Protein AF-A0A839E3I3-F1 (afdb_monomer)

InterPro domains:
  IPR043917 Domain of unknown function DUF5753 [PF19054] (11-185)

pLDDT: mean 94.54, std 8.09, range [42.59, 98.88]

Structure (mmCIF, N/CA/C/O backbone):
data_AF-A0A839E3I3-F1
#
_entry.id   AF-A0A839E3I3-F1
#
loop_
_atom_site.group_PDB
_atom_site.id
_atom_site.type_symbol
_atom_site.label_atom_id
_atom_site.label_alt_id
_atom_site.label_comp_id
_atom_site.label_asym_id
_atom_site.label_entity_id
_atom_site.label_seq_id
_atom_site.pdbx_PDB_ins_code
_atom_site.Cartn_x
_atom_site.Cartn_y
_atom_site.Cartn_z
_atom_site.occupancy
_atom_site.B_iso_or_equiv
_atom_site.auth_seq_id
_atom_site.auth_comp_id
_atom_site.auth_asym_id
_atom_site.auth_atom_id
_atom_site.pdbx_PDB_model_num
ATOM 1 N N . MET A 1 1 ? 18.497 16.730 8.562 1.00 42.59 1 MET A N 1
ATOM 2 C CA . MET A 1 1 ? 19.046 16.811 7.191 1.00 42.59 1 MET A CA 1
ATOM 3 C C . MET A 1 1 ? 1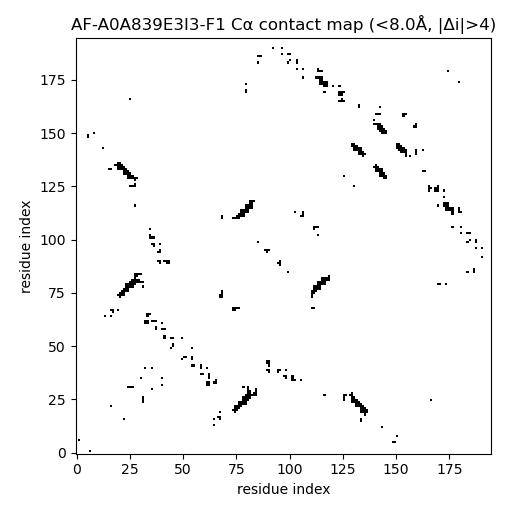8.784 15.462 6.539 1.00 42.59 1 MET A C 1
ATOM 5 O O . MET A 1 1 ? 19.477 14.506 6.860 1.00 42.59 1 MET A O 1
ATOM 9 N N . GLY A 1 2 ? 17.703 15.337 5.761 1.00 49.78 2 GLY A N 1
ATOM 10 C CA . GLY A 1 2 ? 17.403 14.090 5.050 1.00 49.78 2 GLY A CA 1
ATOM 11 C C . GLY A 1 2 ? 18.565 13.750 4.123 1.00 49.78 2 GLY A C 1
ATOM 12 O O . GLY A 1 2 ? 19.019 14.616 3.373 1.00 49.78 2 GLY A O 1
ATOM 13 N N . MET A 1 3 ? 19.089 12.531 4.236 1.00 55.03 3 MET A N 1
ATOM 14 C CA . MET A 1 3 ? 20.250 12.102 3.461 1.00 55.03 3 MET A CA 1
ATOM 15 C C . MET A 1 3 ? 19.930 12.280 1.963 1.00 55.03 3 MET A C 1
ATOM 17 O O . MET A 1 3 ? 18.842 11.876 1.545 1.00 55.03 3 MET A O 1
ATOM 21 N N . PRO A 1 4 ? 20.815 12.878 1.139 1.00 66.19 4 PRO A N 1
ATOM 22 C CA . PRO A 1 4 ? 20.574 13.132 -0.293 1.00 66.19 4 PRO A CA 1
ATOM 23 C C . PRO A 1 4 ? 20.089 11.910 -1.087 1.00 66.19 4 PRO A C 1
ATOM 25 O O . PRO A 1 4 ? 19.476 12.031 -2.142 1.00 66.19 4 PRO A O 1
ATOM 28 N N . GLU A 1 5 ? 20.371 10.717 -0.582 1.00 71.19 5 GLU A N 1
ATOM 29 C CA . GLU A 1 5 ? 19.923 9.442 -1.120 1.00 71.19 5 GLU A CA 1
ATOM 30 C C . GLU A 1 5 ? 18.414 9.203 -0.978 1.00 71.19 5 GLU A C 1
ATOM 32 O O . GLU A 1 5 ? 17.788 8.812 -1.955 1.00 71.19 5 GLU A O 1
ATOM 37 N N . GLN A 1 6 ? 17.799 9.539 0.160 1.00 72.75 6 GLN A N 1
ATOM 38 C CA . GLN A 1 6 ? 16.354 9.352 0.372 1.00 72.75 6 GLN A CA 1
ATOM 39 C C . GLN A 1 6 ? 15.523 10.232 -0.566 1.00 72.75 6 GLN A C 1
ATOM 41 O O . GLN A 1 6 ? 14.528 9.786 -1.129 1.00 72.75 6 GLN A O 1
ATOM 46 N N . HIS A 1 7 ? 15.957 11.477 -0.785 1.00 76.44 7 HIS A N 1
ATOM 47 C CA . HIS A 1 7 ? 15.308 12.371 -1.746 1.00 76.44 7 HIS A CA 1
ATOM 48 C C . HIS A 1 7 ? 15.440 11.856 -3.183 1.00 76.44 7 HIS A C 1
ATOM 50 O O . HIS A 1 7 ? 14.480 11.936 -3.945 1.00 76.44 7 HIS A O 1
ATOM 56 N N . ARG A 1 8 ? 16.604 11.300 -3.552 1.00 80.81 8 ARG A N 1
ATOM 57 C CA . ARG A 1 8 ? 16.804 10.687 -4.873 1.00 80.81 8 ARG A CA 1
ATOM 58 C C . ARG A 1 8 ? 15.938 9.444 -5.063 1.00 80.81 8 ARG A C 1
ATOM 60 O O . ARG A 1 8 ? 15.324 9.315 -6.112 1.00 80.81 8 ARG A O 1
ATOM 67 N N . GLN A 1 9 ? 15.848 8.576 -4.056 1.00 84.88 9 GLN A N 1
ATOM 68 C CA . GLN A 1 9 ? 14.993 7.385 -4.098 1.00 84.88 9 GLN A CA 1
ATOM 69 C C . GLN A 1 9 ? 13.515 7.757 -4.227 1.00 84.88 9 GLN A C 1
ATOM 71 O O . GLN A 1 9 ? 12.812 7.189 -5.053 1.00 84.88 9 GLN A O 1
ATOM 76 N N . LEU A 1 10 ? 13.057 8.766 -3.482 1.00 86.12 10 LEU A N 1
ATOM 77 C CA . LEU A 1 10 ? 11.686 9.260 -3.586 1.00 86.12 10 LEU A CA 1
ATOM 78 C C . LEU A 1 10 ? 11.387 9.878 -4.958 1.00 86.12 10 LEU A C 1
ATOM 80 O O . LEU A 1 10 ? 10.317 9.642 -5.510 1.00 86.12 10 LEU A O 1
ATOM 84 N N . ALA A 1 11 ? 12.323 10.648 -5.520 1.00 88.81 11 ALA A N 1
ATOM 85 C CA . ALA A 1 11 ? 12.179 11.201 -6.864 1.00 88.81 11 ALA A CA 1
ATOM 86 C C . ALA A 1 11 ? 12.114 10.094 -7.930 1.00 88.81 11 ALA A C 1
ATOM 88 O O . ALA A 1 11 ? 11.243 10.144 -8.793 1.00 88.81 11 ALA A O 1
ATOM 89 N N . ALA A 1 12 ? 12.973 9.076 -7.823 1.00 91.00 12 ALA A N 1
ATOM 90 C CA . ALA A 1 12 ? 12.949 7.914 -8.707 1.00 91.00 12 ALA A CA 1
ATOM 91 C C . ALA A 1 12 ? 11.630 7.136 -8.588 1.00 91.00 12 ALA A C 1
ATOM 93 O O . ALA A 1 12 ? 11.038 6.790 -9.605 1.00 91.00 12 ALA A O 1
ATOM 94 N N . LEU A 1 13 ? 11.126 6.924 -7.364 1.00 91.94 13 LEU A N 1
ATOM 95 C CA . LEU A 1 13 ? 9.832 6.279 -7.131 1.00 91.94 13 LEU A CA 1
ATOM 96 C C . LEU A 1 13 ? 8.687 7.048 -7.808 1.00 91.94 13 LEU A C 1
ATOM 98 O O . LEU A 1 13 ? 7.884 6.460 -8.525 1.00 91.94 13 LEU A O 1
ATOM 102 N N . LEU A 1 14 ? 8.638 8.369 -7.620 1.00 92.94 14 LEU A N 1
ATOM 103 C CA . LEU A 1 14 ? 7.635 9.231 -8.251 1.00 92.94 14 LEU A CA 1
ATOM 104 C C . LEU A 1 14 ? 7.695 9.165 -9.780 1.00 92.94 14 LEU A C 1
ATOM 106 O O . LEU A 1 14 ? 6.658 9.155 -10.439 1.00 92.94 14 LEU A O 1
ATOM 110 N N . GLU A 1 15 ? 8.899 9.129 -10.349 1.00 93.00 15 GLU A N 1
ATOM 111 C CA . GLU A 1 15 ? 9.101 9.025 -11.793 1.00 93.00 15 GLU A CA 1
ATOM 112 C C . GLU A 1 15 ? 8.590 7.687 -12.337 1.00 93.00 15 GLU A C 1
ATOM 114 O O . GLU A 1 15 ? 7.798 7.682 -13.283 1.00 93.00 15 GLU A O 1
ATOM 119 N N . ILE A 1 16 ? 8.946 6.566 -11.698 1.00 94.50 16 ILE A N 1
ATOM 120 C CA . ILE A 1 16 ? 8.480 5.248 -12.142 1.00 94.50 16 ILE A CA 1
ATOM 121 C C . ILE A 1 16 ? 6.968 5.078 -11.961 1.00 94.50 16 ILE A C 1
ATOM 123 O O . ILE A 1 16 ? 6.318 4.554 -12.860 1.00 94.50 16 ILE A O 1
ATOM 127 N N . GLU A 1 17 ? 6.378 5.573 -10.867 1.00 94.69 17 GLU A N 1
ATOM 128 C CA . GLU A 1 17 ? 4.925 5.536 -10.653 1.00 94.69 17 GLU A CA 1
ATOM 129 C C . GLU A 1 17 ? 4.199 6.355 -11.726 1.00 94.69 17 GLU A C 1
ATOM 131 O O . GLU A 1 17 ? 3.215 5.897 -12.311 1.00 94.69 17 GLU A O 1
ATOM 136 N N . ARG A 1 18 ? 4.724 7.542 -12.051 1.00 92.75 18 ARG A N 1
ATOM 137 C CA . ARG A 1 18 ? 4.169 8.421 -13.085 1.00 92.75 18 ARG A CA 1
ATOM 138 C C . ARG A 1 18 ? 4.293 7.838 -14.492 1.00 92.75 18 ARG A C 1
ATOM 140 O O . ARG A 1 18 ? 3.527 8.224 -15.363 1.00 92.75 18 ARG A O 1
ATOM 147 N N . GLU A 1 19 ? 5.213 6.931 -14.759 1.00 94.00 19 GLU A N 1
ATOM 148 C CA . GLU A 1 19 ? 5.335 6.309 -16.086 1.00 94.00 19 GLU A CA 1
ATOM 149 C C . GLU A 1 19 ? 4.677 4.931 -16.161 1.00 94.00 19 GLU A C 1
ATOM 151 O O . GLU A 1 19 ? 4.477 4.400 -17.249 1.00 94.00 19 GLU A O 1
ATOM 156 N N . SER A 1 20 ? 4.307 4.365 -15.013 1.00 96.62 20 SER A N 1
ATOM 157 C CA . SER A 1 20 ? 3.711 3.037 -14.930 1.00 96.62 20 SER A CA 1
ATOM 158 C C . SER A 1 20 ? 2.325 2.964 -15.565 1.00 96.62 20 SER A C 1
ATOM 160 O O . SER A 1 20 ? 1.553 3.927 -15.546 1.00 96.62 20 SER A O 1
ATOM 162 N N . THR A 1 21 ? 1.996 1.784 -16.083 1.00 97.62 21 THR A N 1
ATOM 163 C CA . THR A 1 21 ? 0.638 1.407 -16.509 1.00 97.62 21 THR A CA 1
ATOM 164 C C . THR A 1 21 ? -0.001 0.427 -15.527 1.00 97.62 21 THR A C 1
ATOM 166 O O . THR A 1 21 ? -1.226 0.325 -15.446 1.00 97.62 21 THR A O 1
ATOM 169 N N . ARG A 1 22 ? 0.822 -0.272 -14.734 1.00 98.19 22 ARG A N 1
ATOM 170 C CA . ARG A 1 22 ? 0.404 -1.226 -13.703 1.00 98.19 22 ARG A CA 1
ATOM 171 C C . ARG A 1 22 ? 1.220 -1.012 -12.432 1.00 98.19 22 ARG A C 1
ATOM 173 O O . ARG A 1 22 ? 2.443 -0.925 -12.486 1.00 98.19 22 ARG A O 1
ATOM 180 N N . LEU A 1 23 ? 0.545 -0.982 -11.292 1.00 98.44 23 LEU A N 1
ATOM 181 C CA . LEU A 1 23 ? 1.137 -0.898 -9.963 1.00 98.44 23 LEU A CA 1
ATOM 182 C C . LEU A 1 23 ? 0.598 -2.048 -9.128 1.00 98.44 23 LEU A C 1
ATOM 184 O O . LEU A 1 23 ? -0.611 -2.212 -8.983 1.00 98.44 23 LEU A O 1
ATOM 188 N N . ILE A 1 24 ? 1.484 -2.860 -8.572 1.00 98.62 24 ILE A N 1
ATOM 189 C CA . ILE A 1 24 ? 1.104 -3.922 -7.648 1.00 98.62 24 ILE A CA 1
ATOM 190 C C . ILE A 1 24 ? 1.862 -3.698 -6.357 1.00 98.62 24 ILE A C 1
ATOM 192 O O . ILE A 1 24 ? 3.076 -3.557 -6.386 1.00 98.62 24 ILE A O 1
ATOM 196 N N . THR A 1 25 ? 1.159 -3.675 -5.233 1.00 98.31 25 THR A N 1
ATOM 197 C CA . THR A 1 25 ? 1.765 -3.476 -3.916 1.00 98.31 25 THR A CA 1
ATOM 198 C C . THR A 1 25 ? 1.392 -4.627 -2.999 1.00 98.31 25 THR A C 1
ATOM 200 O O . THR A 1 25 ? 0.215 -4.957 -2.845 1.00 98.31 25 THR A O 1
ATOM 203 N N . VAL A 1 26 ? 2.397 -5.256 -2.394 1.00 98.69 26 VAL A N 1
ATOM 204 C CA . VAL A 1 26 ? 2.228 -6.249 -1.334 1.00 98.69 26 VAL A CA 1
ATOM 205 C C . VAL A 1 26 ? 2.640 -5.588 -0.030 1.00 98.69 26 VAL A C 1
ATOM 207 O O . VAL A 1 26 ? 3.818 -5.376 0.237 1.00 98.69 26 VAL A O 1
ATOM 210 N N . SER A 1 27 ? 1.647 -5.236 0.782 1.00 97.62 27 SER A N 1
ATOM 211 C CA . SER A 1 27 ? 1.800 -4.434 1.995 1.00 97.62 27 SER A CA 1
ATOM 212 C C . SER A 1 27 ? 1.172 -5.148 3.205 1.00 97.62 27 SER A C 1
ATOM 214 O O . SER A 1 27 ? 0.051 -4.846 3.618 1.00 97.62 27 SER A O 1
ATOM 216 N N . PRO A 1 28 ? 1.881 -6.114 3.814 1.00 96.06 28 PRO A N 1
ATOM 217 C CA . PRO A 1 28 ? 1.339 -6.917 4.910 1.00 96.06 28 PRO A CA 1
ATOM 218 C C . PRO A 1 28 ? 1.358 -6.206 6.269 1.00 96.06 28 PRO A C 1
ATOM 220 O O . PRO A 1 28 ? 0.721 -6.680 7.205 1.00 96.06 28 PRO A O 1
ATOM 223 N N . LEU A 1 29 ? 2.097 -5.096 6.392 1.00 95.50 29 LEU A N 1
ATOM 224 C CA . LEU A 1 29 ? 2.379 -4.443 7.678 1.00 95.50 29 LEU A CA 1
ATOM 225 C C . LEU A 1 29 ? 1.732 -3.062 7.840 1.00 95.50 29 LEU A C 1
ATOM 227 O O . LEU A 1 29 ? 1.557 -2.604 8.964 1.00 95.50 29 LEU A O 1
ATOM 231 N N . LEU A 1 30 ? 1.390 -2.387 6.742 1.00 96.44 30 LEU A N 1
ATOM 232 C CA . LEU A 1 30 ? 0.772 -1.059 6.730 1.00 96.44 30 LEU A CA 1
ATOM 233 C C . LEU A 1 30 ? -0.145 -0.932 5.514 1.00 96.44 30 LEU A C 1
ATOM 235 O O . LEU A 1 30 ? 0.033 -1.639 4.529 1.00 96.44 30 LEU A O 1
ATOM 239 N N . ILE A 1 31 ? -1.091 0.008 5.551 1.00 98.19 31 ILE A N 1
ATOM 240 C CA . ILE A 1 31 ? -1.862 0.372 4.358 1.00 98.19 31 ILE A CA 1
ATOM 241 C C . ILE A 1 31 ? -0.900 0.913 3.284 1.00 98.19 31 ILE A C 1
ATOM 243 O O . ILE A 1 31 ? -0.059 1.753 3.631 1.00 98.19 31 ILE A O 1
ATOM 247 N N . PRO A 1 32 ? -1.005 0.492 2.006 1.00 97.19 32 PRO A N 1
ATOM 248 C CA . PRO A 1 32 ? -0.134 0.977 0.938 1.00 97.19 32 PRO A CA 1
ATOM 249 C C . PRO A 1 32 ? -0.145 2.497 0.820 1.00 97.19 32 PRO A C 1
ATOM 251 O O . PRO A 1 32 ? -1.205 3.115 0.884 1.00 97.19 32 PRO A O 1
ATOM 254 N N . GLY A 1 33 ? 1.022 3.107 0.593 1.00 95.69 33 GLY A N 1
ATOM 255 C CA . GLY A 1 33 ? 1.184 4.566 0.596 1.00 95.69 33 GLY A CA 1
ATOM 256 C C . GLY A 1 33 ? 0.221 5.318 -0.329 1.00 95.69 33 GLY A C 1
ATOM 257 O O . GLY A 1 33 ? -0.298 6.358 0.066 1.00 95.69 33 GLY A O 1
ATOM 258 N N . LEU A 1 34 ? -0.069 4.762 -1.510 1.00 96.75 34 LEU A N 1
ATOM 259 C CA . LEU A 1 34 ? -1.027 5.319 -2.474 1.00 96.75 34 LEU A CA 1
ATOM 260 C C . LEU A 1 34 ? -2.462 5.362 -1.924 1.00 96.75 34 LEU A C 1
ATOM 262 O O . LEU A 1 34 ? -3.232 6.256 -2.255 1.00 96.75 34 LEU A O 1
ATOM 266 N N . LEU A 1 35 ? -2.818 4.451 -1.024 1.00 98.38 35 LEU A N 1
ATOM 267 C CA . LEU A 1 35 ? -4.158 4.344 -0.452 1.00 98.38 35 LEU A CA 1
ATOM 268 C C . LEU A 1 35 ? -4.288 5.059 0.905 1.00 98.38 35 LEU A C 1
ATOM 270 O O . LEU A 1 35 ? -5.381 5.125 1.459 1.00 98.38 35 LEU A O 1
ATOM 274 N N . GLN A 1 36 ? -3.220 5.678 1.423 1.00 98.25 36 GLN A N 1
ATOM 275 C CA . GLN A 1 36 ? -3.227 6.342 2.736 1.00 98.25 36 GLN A CA 1
ATOM 276 C C . GLN A 1 36 ? -3.887 7.725 2.727 1.00 98.25 36 GLN A C 1
ATOM 278 O O . GLN A 1 36 ? -3.552 8.561 1.890 1.00 98.25 36 GLN A O 1
ATOM 283 N N . THR A 1 37 ? -4.755 8.010 3.697 1.00 98.62 37 THR A N 1
ATOM 284 C CA . THR A 1 37 ? -5.253 9.362 3.979 1.00 98.62 37 THR A CA 1
ATOM 285 C C . THR A 1 37 ? -4.138 10.247 4.544 1.00 98.62 37 THR A C 1
ATOM 287 O O . THR A 1 37 ? -3.118 9.763 5.045 1.00 98.62 37 THR A O 1
ATOM 290 N N . ALA A 1 38 ? -4.341 11.569 4.488 1.00 98.19 38 ALA A N 1
ATOM 291 C CA . ALA A 1 38 ? -3.395 12.548 5.027 1.00 98.19 38 ALA A CA 1
ATOM 292 C C . ALA A 1 38 ? -3.070 12.275 6.503 1.00 98.19 38 ALA A C 1
ATOM 294 O O . ALA A 1 38 ? -1.903 12.226 6.890 1.00 98.19 38 ALA A O 1
ATOM 295 N N . GLU A 1 39 ? -4.109 12.052 7.307 1.00 98.44 39 GLU A N 1
ATOM 296 C CA . GLU A 1 39 ? -3.989 11.887 8.753 1.00 98.44 39 GLU A CA 1
ATOM 297 C C . GLU A 1 39 ? -3.398 10.530 9.139 1.00 98.44 39 GLU A C 1
ATOM 299 O O . GLU A 1 39 ? -2.588 10.458 10.062 1.00 98.44 39 GLU A O 1
ATOM 304 N N . TYR A 1 40 ? -3.683 9.466 8.381 1.00 98.50 40 TYR A N 1
ATOM 305 C CA . TYR A 1 40 ? -3.020 8.178 8.584 1.00 98.50 40 TYR A CA 1
ATOM 306 C C . TYR A 1 40 ? -1.516 8.273 8.284 1.00 98.50 40 TYR A C 1
ATOM 308 O O . TYR A 1 40 ? -0.681 7.867 9.097 1.00 98.50 40 TYR A O 1
ATOM 316 N N . ALA A 1 41 ? -1.145 8.887 7.1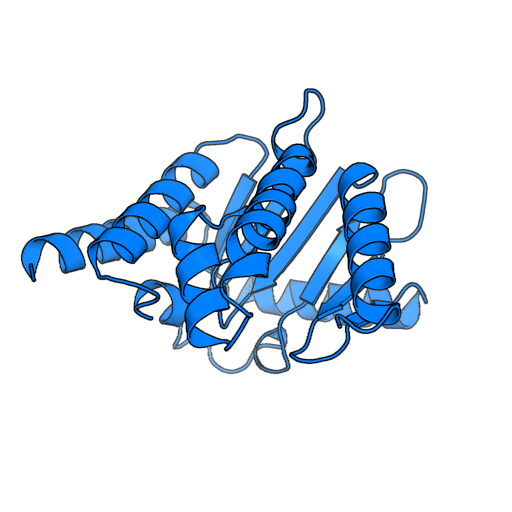53 1.00 98.00 41 ALA A N 1
ATOM 317 C CA . ALA A 1 41 ? 0.255 9.126 6.803 1.00 98.00 41 ALA A CA 1
ATOM 318 C C . ALA A 1 41 ? 0.964 10.011 7.846 1.00 98.00 41 ALA A C 1
ATOM 320 O O . ALA A 1 41 ? 2.089 9.712 8.257 1.00 98.00 41 ALA A O 1
ATOM 321 N N . ARG A 1 42 ? 0.292 11.064 8.327 1.00 98.25 42 ARG A N 1
ATOM 322 C CA . ARG A 1 42 ? 0.769 11.932 9.411 1.00 98.25 42 ARG A CA 1
ATOM 323 C C . ARG A 1 42 ? 0.995 11.150 10.704 1.00 98.25 42 ARG A C 1
ATOM 325 O O . ARG A 1 42 ? 2.029 11.345 11.348 1.00 98.25 42 ARG A O 1
ATOM 332 N N . GLY A 1 43 ? 0.077 10.249 11.056 1.00 97.94 43 GLY A N 1
ATOM 333 C CA . GLY A 1 43 ? 0.181 9.357 12.211 1.00 97.94 43 GLY A CA 1
ATOM 334 C C . GLY A 1 43 ? 1.444 8.498 12.161 1.00 97.94 43 GLY A C 1
ATOM 335 O O . GLY A 1 43 ? 2.219 8.490 13.119 1.00 97.94 43 GLY A O 1
ATOM 336 N N . ILE A 1 44 ? 1.719 7.870 11.010 1.00 96.75 44 ILE A N 1
ATOM 337 C CA . ILE A 1 44 ? 2.959 7.105 10.784 1.00 96.75 44 ILE A CA 1
ATOM 338 C C . ILE A 1 44 ? 4.191 7.995 10.955 1.00 96.75 44 ILE A C 1
ATOM 340 O O . ILE A 1 44 ? 5.124 7.627 11.665 1.00 96.75 44 ILE A O 1
ATOM 344 N N . MET A 1 45 ? 4.224 9.158 10.299 1.00 95.56 45 MET A N 1
ATOM 345 C CA . MET A 1 45 ? 5.401 10.035 10.311 1.00 95.56 45 MET A CA 1
ATOM 346 C C . MET A 1 45 ? 5.701 10.571 11.713 1.00 95.56 45 MET A C 1
ATOM 348 O O . MET A 1 45 ? 6.861 10.598 12.124 1.00 95.56 45 MET A O 1
ATOM 352 N N . THR A 1 46 ? 4.657 10.929 12.461 1.00 96.38 46 THR A N 1
ATOM 353 C CA . THR A 1 46 ? 4.768 11.394 13.848 1.00 96.38 46 THR A CA 1
ATOM 354 C C . THR A 1 46 ? 5.322 10.288 14.743 1.00 96.38 46 THR A C 1
ATOM 356 O O . THR A 1 46 ? 6.335 10.488 15.411 1.00 96.38 46 THR A O 1
ATOM 359 N N . ALA A 1 47 ? 4.720 9.095 14.701 1.00 95.38 47 ALA A N 1
ATOM 360 C CA . ALA A 1 47 ? 5.177 7.943 15.479 1.00 95.38 47 ALA A CA 1
ATOM 361 C C . ALA A 1 47 ? 6.590 7.480 15.072 1.00 95.38 47 ALA A C 1
ATOM 363 O O . ALA A 1 47 ? 7.365 7.012 15.903 1.00 95.38 47 ALA A O 1
ATOM 364 N N . GLY A 1 48 ? 6.953 7.655 13.799 1.00 92.94 48 GLY A N 1
ATOM 365 C CA . GLY A 1 48 ? 8.270 7.343 13.245 1.00 92.94 48 GLY A CA 1
ATOM 366 C C . GLY A 1 48 ? 9.367 8.367 13.560 1.00 92.94 48 GLY A C 1
ATOM 367 O O . GLY A 1 48 ? 10.498 8.191 13.093 1.00 92.94 48 GLY A O 1
ATOM 368 N N . GLY A 1 49 ? 9.065 9.427 14.319 1.00 94.12 49 GLY A N 1
ATOM 369 C CA . GLY A 1 49 ? 10.038 10.439 14.741 1.00 94.12 49 GLY A CA 1
ATOM 370 C C . GLY A 1 49 ? 10.474 11.396 13.629 1.00 94.12 49 GLY A C 1
ATOM 371 O O . GLY A 1 49 ? 11.584 11.928 13.675 1.00 94.12 49 GLY A O 1
ATOM 372 N N . VAL A 1 50 ? 9.638 11.605 12.607 1.00 92.81 50 VAL A N 1
ATOM 373 C CA . VAL A 1 50 ? 9.872 12.659 11.611 1.00 92.81 50 VAL A CA 1
ATOM 374 C C . VAL A 1 50 ? 9.775 14.026 12.306 1.00 92.81 50 VAL A C 1
ATOM 376 O O . VAL A 1 50 ? 8.816 14.251 13.044 1.00 92.81 50 VAL A O 1
ATOM 379 N N . PRO A 1 51 ? 10.721 14.961 12.082 1.00 94.94 51 PRO A N 1
ATOM 380 C CA . PRO A 1 51 ? 10.638 16.302 12.656 1.00 94.94 51 PRO A CA 1
ATOM 381 C C . PRO A 1 51 ? 9.333 16.999 12.263 1.00 94.94 51 PRO A C 1
ATOM 383 O O . PRO A 1 51 ? 8.998 17.028 11.081 1.00 94.94 51 PRO A O 1
ATOM 386 N N . THR A 1 52 ? 8.632 17.615 13.220 1.00 95.44 52 THR A N 1
ATOM 387 C CA . THR A 1 52 ? 7.321 18.257 12.993 1.00 95.44 52 THR A CA 1
ATOM 388 C C . THR A 1 52 ? 7.325 19.232 11.814 1.00 95.44 52 THR A C 1
ATOM 390 O O . THR A 1 52 ? 6.382 19.249 11.032 1.00 95.44 52 THR A O 1
ATOM 393 N N . SER A 1 53 ? 8.417 19.982 11.627 1.00 96.12 53 SER A N 1
ATOM 394 C CA . SER A 1 53 ? 8.593 20.928 10.516 1.00 96.12 53 SER A CA 1
ATOM 395 C C . SER A 1 53 ? 8.637 20.283 9.125 1.00 96.12 53 SER A C 1
ATOM 397 O O . SER A 1 53 ? 8.509 20.983 8.128 1.00 96.12 53 SER A O 1
ATOM 399 N N . GLU A 1 54 ? 8.870 18.972 9.035 1.00 94.81 54 GLU A N 1
ATOM 400 C CA . GLU A 1 54 ? 8.943 18.223 7.776 1.00 94.81 54 GLU A CA 1
ATOM 401 C C . GLU A 1 54 ? 7.680 17.394 7.499 1.00 94.81 54 GLU A C 1
ATOM 403 O O . GLU A 1 54 ? 7.505 16.927 6.372 1.00 94.81 54 GLU A O 1
ATOM 408 N N . ILE A 1 55 ? 6.811 17.187 8.499 1.00 95.75 55 ILE A N 1
ATOM 409 C CA . ILE A 1 55 ? 5.670 16.267 8.386 1.00 95.75 55 ILE A CA 1
ATOM 410 C C . ILE A 1 55 ? 4.725 16.709 7.269 1.00 95.75 55 ILE A C 1
ATOM 412 O O . ILE A 1 55 ? 4.429 15.904 6.392 1.00 95.75 55 ILE A O 1
ATOM 416 N N . ASP A 1 56 ? 4.300 17.974 7.247 1.00 96.19 56 ASP A N 1
ATOM 417 C CA . ASP A 1 56 ? 3.353 18.466 6.235 1.00 96.19 56 ASP A CA 1
ATOM 418 C C . ASP A 1 56 ? 3.887 18.301 4.812 1.00 96.19 56 ASP A C 1
ATOM 420 O O . ASP A 1 56 ? 3.186 17.799 3.933 1.00 96.19 56 ASP A O 1
ATOM 424 N N . THR A 1 57 ? 5.160 18.637 4.596 1.00 95.38 57 THR A N 1
ATOM 425 C CA . THR A 1 57 ? 5.824 18.467 3.300 1.00 95.38 57 THR A CA 1
ATOM 426 C C . THR A 1 57 ? 5.857 16.999 2.883 1.00 95.38 57 THR A C 1
ATOM 428 O O . THR A 1 57 ? 5.543 16.669 1.741 1.00 95.38 57 THR A O 1
ATOM 431 N N . ARG A 1 58 ? 6.207 16.087 3.796 1.00 94.38 58 ARG A N 1
ATOM 432 C CA . ARG A 1 58 ? 6.271 14.651 3.489 1.00 94.38 58 ARG A CA 1
ATOM 433 C C . ARG A 1 58 ? 4.885 14.045 3.262 1.00 94.38 58 ARG A C 1
ATOM 435 O O . ARG A 1 58 ? 4.749 13.200 2.379 1.00 94.38 58 ARG A O 1
ATOM 442 N N . VAL A 1 59 ? 3.865 14.481 4.005 1.00 97.06 59 VAL A N 1
ATOM 443 C CA . VAL A 1 59 ? 2.463 14.091 3.780 1.00 97.06 59 VAL A CA 1
ATOM 444 C C . VAL A 1 59 ? 2.002 14.564 2.403 1.00 97.06 59 VAL A C 1
ATOM 446 O O . VAL A 1 59 ? 1.444 13.769 1.652 1.00 97.06 59 VAL A O 1
ATOM 449 N N . ALA A 1 60 ? 2.299 15.809 2.021 1.00 96.06 60 ALA A N 1
ATOM 450 C CA . ALA A 1 60 ? 1.958 16.326 0.698 1.00 96.06 60 ALA A CA 1
ATOM 451 C C . ALA A 1 60 ? 2.593 15.490 -0.425 1.00 96.06 60 ALA A C 1
ATOM 453 O O . ALA A 1 60 ? 1.906 15.125 -1.376 1.00 96.06 60 ALA A O 1
ATOM 454 N N . VAL A 1 61 ? 3.868 15.105 -0.289 1.00 94.62 61 VAL A N 1
ATOM 455 C CA . VAL A 1 61 ? 4.521 14.220 -1.268 1.00 94.62 61 VAL A CA 1
ATOM 456 C C . VAL A 1 61 ? 3.892 12.822 -1.280 1.00 94.62 61 VAL A C 1
ATOM 458 O O . VAL A 1 61 ? 3.650 12.277 -2.354 1.00 94.62 61 VAL A O 1
ATOM 461 N N . ARG A 1 62 ? 3.576 12.244 -0.110 1.00 95.38 62 ARG A N 1
ATOM 462 C CA . ARG A 1 62 ? 2.891 10.941 -0.002 1.00 95.38 62 ARG A CA 1
ATOM 463 C C . ARG A 1 62 ? 1.556 10.948 -0.745 1.00 95.38 62 ARG A C 1
ATOM 465 O O . ARG A 1 62 ? 1.279 10.004 -1.475 1.00 95.38 62 ARG A O 1
ATOM 472 N N . LEU A 1 63 ? 0.764 12.004 -0.579 1.00 95.69 63 LEU A N 1
ATOM 473 C CA . LEU A 1 63 ? -0.529 12.144 -1.244 1.00 95.69 63 LEU A CA 1
ATOM 474 C C . LEU A 1 63 ? -0.392 12.458 -2.733 1.00 95.69 63 LEU A C 1
ATOM 476 O O . LEU A 1 63 ? -1.179 11.939 -3.513 1.00 95.69 63 LEU A O 1
ATOM 480 N N . GLY A 1 64 ? 0.614 13.238 -3.138 1.00 94.88 64 GLY A N 1
ATOM 481 C CA . GLY A 1 64 ? 0.869 13.550 -4.548 1.00 94.88 64 GLY A CA 1
ATOM 482 C C . GLY A 1 64 ? 1.142 12.312 -5.408 1.00 94.88 64 GLY A C 1
ATOM 483 O O . GLY A 1 64 ? 0.814 12.298 -6.588 1.00 94.88 64 GLY A O 1
ATOM 484 N N . ARG A 1 65 ? 1.646 11.222 -4.814 1.00 95.56 65 ARG A N 1
ATOM 485 C CA . ARG A 1 65 ? 1.812 9.929 -5.508 1.00 95.56 65 ARG A CA 1
ATOM 486 C C . ARG A 1 65 ? 0.495 9.362 -6.054 1.00 95.56 65 ARG A C 1
ATOM 488 O O . ARG A 1 65 ? 0.503 8.647 -7.053 1.00 95.56 65 ARG A O 1
ATOM 495 N N . ARG A 1 66 ? -0.647 9.709 -5.443 1.00 95.06 66 ARG A N 1
ATOM 496 C CA . ARG A 1 66 ? -1.985 9.277 -5.890 1.00 95.06 66 ARG A CA 1
ATOM 497 C C . ARG A 1 66 ? -2.314 9.725 -7.312 1.00 95.06 66 ARG A C 1
ATOM 499 O O . ARG A 1 66 ? -3.170 9.113 -7.946 1.00 95.06 66 ARG A O 1
ATOM 506 N N . ASP A 1 67 ? -1.624 10.731 -7.844 1.00 94.75 67 ASP A N 1
ATOM 507 C CA . ASP A 1 67 ? -1.799 11.166 -9.230 1.00 94.75 67 ASP A CA 1
ATOM 508 C C . ASP A 1 67 ? -1.583 10.019 -10.231 1.00 94.75 67 ASP A C 1
ATOM 510 O O . ASP A 1 67 ? -2.259 9.977 -11.258 1.00 94.75 67 ASP A O 1
ATOM 514 N N . ALA A 1 68 ? -0.721 9.041 -9.922 1.00 95.88 68 ALA A N 1
ATOM 515 C CA . ALA A 1 68 ? -0.497 7.872 -10.777 1.00 95.88 68 ALA A CA 1
ATOM 516 C C . ALA A 1 68 ? -1.780 7.058 -11.039 1.00 95.88 68 ALA A C 1
ATOM 518 O O . ALA A 1 68 ? -1.968 6.540 -12.140 1.00 95.88 68 ALA A O 1
ATOM 519 N N . ILE A 1 69 ? -2.685 6.996 -10.056 1.00 97.06 69 ILE A N 1
ATOM 520 C CA . ILE A 1 69 ? -3.927 6.209 -10.114 1.00 97.06 69 ILE A CA 1
ATOM 521 C C . ILE A 1 69 ? -5.188 7.067 -10.301 1.00 97.06 69 ILE A C 1
ATOM 523 O O . ILE A 1 69 ? -6.253 6.513 -10.542 1.00 97.06 69 ILE A O 1
ATOM 527 N N . ASN A 1 70 ? -5.074 8.399 -10.225 1.00 95.75 70 ASN A N 1
ATOM 528 C CA . ASN A 1 70 ? -6.201 9.340 -10.351 1.00 95.75 70 ASN A CA 1
ATOM 529 C C . ASN A 1 70 ? -6.158 10.208 -11.625 1.00 95.75 70 ASN A C 1
ATOM 531 O O . ASN A 1 70 ? -7.090 10.966 -11.900 1.00 95.75 70 ASN A O 1
ATOM 535 N N . ARG A 1 71 ? -5.070 10.154 -12.400 1.00 94.12 71 ARG A N 1
ATOM 536 C CA . ARG A 1 71 ? -4.934 10.880 -13.675 1.00 94.12 71 ARG A CA 1
ATOM 537 C C . ARG A 1 71 ? -5.902 10.367 -14.751 1.00 94.12 71 ARG A C 1
ATOM 539 O O . ARG A 1 71 ? -6.519 9.321 -14.611 1.00 94.12 71 ARG A O 1
ATOM 546 N N . LYS A 1 72 ? -5.977 11.090 -15.879 1.00 93.50 72 LYS A N 1
ATOM 547 C CA . LYS A 1 72 ? -6.875 10.781 -17.013 1.00 93.50 72 LYS A CA 1
ATOM 548 C C . LYS A 1 72 ? -6.725 9.352 -17.557 1.00 93.50 72 LYS A C 1
ATOM 550 O O . LYS A 1 72 ? -7.725 8.757 -17.937 1.00 93.50 72 LYS A O 1
ATOM 555 N N . ASP A 1 73 ? -5.492 8.861 -17.635 1.00 93.44 73 ASP A N 1
ATOM 556 C CA . ASP A 1 73 ? -5.167 7.487 -18.030 1.00 93.44 73 ASP A CA 1
ATOM 557 C C . ASP A 1 73 ? -4.489 6.784 -16.845 1.00 93.44 73 ASP A C 1
ATOM 559 O O . ASP A 1 73 ? -3.258 6.805 -16.732 1.00 93.44 73 ASP A O 1
ATOM 563 N N . PRO A 1 74 ? -5.270 6.341 -15.848 1.00 96.88 74 PRO A N 1
ATOM 564 C CA . PRO A 1 74 ? -4.729 5.927 -14.564 1.00 96.88 74 PRO A CA 1
ATOM 565 C C . PRO A 1 74 ? -4.021 4.577 -14.664 1.00 96.88 74 PRO A C 1
ATOM 567 O O . PRO A 1 74 ? -4.459 3.676 -15.381 1.00 96.88 74 PRO A O 1
ATOM 570 N N . ALA A 1 75 ? -2.945 4.412 -13.895 1.00 97.88 75 ALA A N 1
ATOM 571 C CA . ALA A 1 75 ? -2.344 3.099 -13.712 1.00 97.88 75 ALA A CA 1
ATOM 572 C C . ALA A 1 75 ? -3.342 2.144 -13.032 1.00 97.88 75 ALA A C 1
ATOM 574 O O . ALA A 1 75 ? -4.111 2.539 -12.148 1.00 97.88 75 ALA A O 1
ATOM 575 N N . GLN A 1 76 ? -3.302 0.874 -13.433 1.00 98.50 76 GLN A N 1
ATOM 576 C CA . GLN A 1 76 ? -4.057 -0.196 -12.783 1.00 98.50 76 GLN A CA 1
ATOM 577 C C . GLN A 1 76 ? -3.364 -0.567 -11.471 1.00 98.50 76 GLN A C 1
ATOM 579 O O . GLN A 1 76 ? -2.243 -1.074 -11.501 1.00 98.50 76 GLN A O 1
ATOM 584 N N . LEU A 1 77 ? -4.007 -0.317 -10.333 1.00 98.69 77 LEU A N 1
ATOM 585 C CA . LEU A 1 77 ? -3.484 -0.642 -9.011 1.00 98.69 77 LEU A CA 1
ATOM 586 C C . LEU A 1 77 ? -4.060 -1.968 -8.514 1.00 98.69 77 LEU A C 1
ATOM 588 O O . LEU A 1 77 ? -5.273 -2.131 -8.459 1.00 98.69 77 LEU A O 1
ATOM 592 N N . ARG A 1 78 ? -3.199 -2.880 -8.058 1.00 98.75 78 ARG A N 1
ATOM 593 C CA . ARG A 1 78 ? -3.597 -4.039 -7.247 1.00 98.75 78 ARG A CA 1
ATOM 594 C C . ARG A 1 78 ? -2.885 -4.006 -5.905 1.00 98.75 78 ARG A C 1
ATOM 596 O O . ARG A 1 78 ? -1.658 -4.058 -5.847 1.00 98.75 78 ARG A O 1
ATOM 603 N N . ALA A 1 79 ? -3.649 -3.917 -4.828 1.00 98.81 79 ALA A N 1
ATOM 604 C CA . ALA A 1 79 ? -3.135 -3.814 -3.474 1.00 98.81 79 ALA A CA 1
ATOM 605 C C . ALA A 1 79 ? -3.447 -5.073 -2.669 1.00 98.81 79 ALA A C 1
ATOM 607 O O . ALA A 1 79 ? -4.608 -5.377 -2.415 1.00 98.81 79 ALA A O 1
ATOM 608 N N . PHE A 1 80 ? -2.403 -5.763 -2.218 1.00 98.88 80 PHE A N 1
ATOM 609 C CA . PHE A 1 80 ? -2.492 -6.886 -1.294 1.00 98.88 80 PHE A CA 1
ATOM 610 C C . PHE A 1 80 ? -2.162 -6.402 0.117 1.00 98.88 80 PHE A C 1
ATOM 612 O O . PHE A 1 80 ? -1.021 -6.037 0.405 1.00 98.88 80 PHE A O 1
ATOM 619 N N . ILE A 1 81 ? -3.161 -6.375 0.994 1.00 98.81 81 ILE A N 1
ATOM 620 C CA . ILE A 1 81 ? -3.075 -5.792 2.337 1.00 98.81 81 ILE A CA 1
ATOM 621 C C . ILE A 1 81 ? -3.181 -6.905 3.376 1.00 98.81 81 ILE A C 1
ATOM 623 O O . ILE A 1 81 ? -4.092 -7.721 3.315 1.00 98.81 81 ILE A O 1
ATOM 627 N N . GLY A 1 82 ? -2.281 -6.952 4.354 1.00 98.56 82 GLY A N 1
ATOM 628 C CA . GLY A 1 82 ? -2.392 -7.925 5.448 1.00 98.56 82 GLY A CA 1
ATOM 629 C C . GLY A 1 82 ? -3.627 -7.670 6.319 1.00 98.56 82 GLY A C 1
ATOM 630 O O . GLY A 1 82 ? -3.863 -6.536 6.728 1.00 98.56 82 GLY A O 1
ATOM 631 N N . GLU A 1 83 ? -4.386 -8.711 6.673 1.00 98.50 83 GLU A N 1
ATOM 632 C CA . GLU A 1 83 ? -5.582 -8.593 7.531 1.00 98.50 83 GLU A CA 1
ATOM 633 C C . GLU A 1 83 ? -5.288 -7.882 8.864 1.00 98.50 83 GLU A C 1
ATOM 635 O O . GLU A 1 83 ? -6.083 -7.072 9.343 1.00 98.50 83 GLU A O 1
ATOM 640 N N . ALA A 1 84 ? -4.115 -8.139 9.453 1.00 96.88 84 ALA A N 1
ATOM 641 C CA . ALA A 1 84 ? -3.701 -7.525 10.713 1.00 96.88 84 ALA A CA 1
ATOM 642 C C . ALA A 1 84 ? -3.645 -5.989 10.636 1.00 96.88 84 ALA A C 1
ATOM 644 O O . ALA A 1 84 ? -3.926 -5.316 11.628 1.00 96.88 84 ALA A O 1
ATOM 645 N N . VAL A 1 85 ? -3.351 -5.432 9.455 1.00 97.69 85 VAL A N 1
ATOM 646 C CA . VAL A 1 85 ? -3.282 -3.983 9.232 1.00 97.69 85 VAL A CA 1
ATOM 647 C C . VAL A 1 85 ? -4.628 -3.319 9.493 1.00 97.69 85 VAL A C 1
ATOM 649 O O . VAL A 1 85 ? -4.658 -2.216 10.027 1.00 97.69 85 VAL A O 1
ATOM 652 N N . LEU A 1 86 ? -5.740 -3.997 9.195 1.00 98.12 86 LEU A N 1
ATOM 653 C CA . LEU A 1 86 ? -7.084 -3.445 9.382 1.00 98.12 86 LEU A CA 1
ATOM 654 C C . LEU A 1 86 ? -7.411 -3.182 10.861 1.00 98.12 86 LEU A C 1
ATOM 656 O O . LEU A 1 86 ? -8.272 -2.364 11.161 1.00 98.12 86 LEU A O 1
ATOM 660 N N . ASN A 1 87 ? -6.705 -3.843 11.782 1.00 95.44 87 ASN A N 1
ATOM 661 C CA . ASN A 1 87 ? -6.897 -3.703 13.226 1.00 95.44 87 ASN A CA 1
ATOM 662 C C . ASN A 1 87 ? -5.738 -2.961 13.916 1.00 95.44 87 ASN A C 1
ATOM 664 O O . ASN A 1 87 ? -5.790 -2.711 15.121 1.00 95.44 87 ASN A O 1
ATOM 668 N N . GLN A 1 88 ? -4.679 -2.610 13.181 1.00 96.25 88 GLN A N 1
ATOM 669 C CA . GLN A 1 88 ? -3.538 -1.886 13.728 1.00 96.25 88 GLN A CA 1
ATOM 670 C C . GLN A 1 88 ? -3.879 -0.395 13.827 1.00 96.25 88 GLN A C 1
ATOM 672 O O . GLN A 1 88 ? -3.871 0.325 12.831 1.00 96.25 88 GLN A O 1
ATOM 677 N N . LEU A 1 89 ? -4.142 0.088 15.043 1.00 95.81 89 LEU A N 1
ATOM 678 C CA . LEU A 1 89 ? -4.438 1.503 15.271 1.00 95.81 89 LEU A CA 1
ATOM 679 C C . LEU A 1 89 ? -3.198 2.372 15.015 1.00 95.81 89 LEU A C 1
ATOM 681 O O . LEU A 1 89 ? -2.198 2.285 15.732 1.00 95.81 89 LEU A O 1
ATOM 685 N N . ILE A 1 90 ? -3.290 3.228 13.999 1.00 96.44 90 ILE A N 1
ATOM 686 C CA . ILE A 1 90 ? -2.314 4.269 13.671 1.00 96.44 90 ILE A CA 1
ATOM 687 C C . ILE A 1 90 ? -3.005 5.626 13.792 1.00 96.44 90 ILE A C 1
ATOM 689 O O . ILE A 1 90 ? -4.025 5.870 13.151 1.00 96.44 90 ILE A O 1
ATOM 693 N N . GLY A 1 91 ? -2.438 6.519 14.605 1.00 95.69 91 GLY A N 1
ATOM 694 C CA . GLY A 1 91 ? -3.128 7.745 15.001 1.00 95.69 91 GLY A CA 1
ATOM 695 C C . GLY A 1 91 ? -4.204 7.441 16.043 1.00 95.69 91 GLY A C 1
ATOM 696 O O . GLY A 1 91 ? -3.910 6.811 17.058 1.00 95.69 91 GLY A O 1
ATOM 697 N N . SER A 1 92 ? -5.430 7.897 15.804 1.00 96.50 92 SER A N 1
ATOM 698 C CA . SER A 1 92 ? -6.592 7.644 16.661 1.00 96.50 92 SER A CA 1
ATOM 699 C C . SER A 1 92 ? -7.570 6.651 16.008 1.00 96.50 92 SER A C 1
ATOM 701 O O . SER A 1 92 ? -7.456 6.385 14.806 1.00 96.50 92 SER A O 1
ATOM 703 N N . PRO A 1 93 ? -8.545 6.101 16.759 1.00 96.75 93 PRO A N 1
ATOM 704 C CA . PRO A 1 93 ? -9.606 5.271 16.187 1.00 96.75 93 PRO A CA 1
ATOM 705 C C . PRO A 1 93 ? -10.347 5.948 15.029 1.00 96.75 93 PRO A C 1
ATOM 707 O O . PRO A 1 93 ? -10.628 5.293 14.031 1.00 96.75 93 PRO A O 1
ATOM 710 N N . GLU A 1 94 ? -10.589 7.258 15.114 1.00 97.31 94 GLU A N 1
ATOM 711 C CA . GLU A 1 94 ? -11.246 8.043 14.063 1.00 97.31 94 GLU A CA 1
ATOM 712 C C . GLU A 1 94 ? -10.388 8.112 12.793 1.00 97.31 94 GLU A C 1
ATOM 714 O O . GLU A 1 94 ? -10.894 7.891 11.695 1.00 97.31 94 GLU A O 1
ATOM 719 N N . ILE A 1 95 ? -9.073 8.333 12.935 1.00 98.12 95 ILE A N 1
ATOM 720 C CA . ILE A 1 95 ? -8.132 8.344 11.802 1.00 98.12 95 ILE A CA 1
ATOM 721 C C . ILE A 1 95 ? -8.110 6.981 11.105 1.00 98.12 95 ILE A C 1
ATOM 723 O O . ILE A 1 95 ? -8.113 6.912 9.874 1.00 98.12 95 ILE A O 1
ATOM 727 N N . MET A 1 96 ? -8.087 5.894 11.879 1.00 98.06 96 MET A N 1
ATOM 728 C CA . MET A 1 96 ? -8.084 4.544 11.322 1.00 98.06 96 MET A CA 1
ATOM 729 C C . MET A 1 96 ? -9.423 4.205 10.651 1.00 98.06 96 MET A C 1
ATOM 731 O O . MET A 1 96 ? -9.439 3.645 9.558 1.00 98.06 96 MET A O 1
ATOM 735 N N . LEU A 1 97 ? -10.547 4.605 11.247 1.00 98.25 97 LEU A N 1
ATOM 736 C CA . LEU A 1 97 ? -11.876 4.446 10.658 1.00 98.25 97 LEU A CA 1
ATOM 737 C C . LEU A 1 97 ? -11.987 5.180 9.312 1.00 98.25 97 LEU A C 1
ATOM 739 O O . LEU A 1 97 ? -12.431 4.600 8.319 1.00 98.25 97 LEU A O 1
ATOM 743 N N . ASP A 1 98 ? -11.524 6.429 9.251 1.00 98.38 98 ASP A N 1
ATOM 744 C CA . ASP A 1 98 ? -11.501 7.214 8.016 1.00 98.38 98 ASP A CA 1
ATOM 745 C C . ASP A 1 98 ? -10.560 6.611 6.968 1.00 98.38 98 ASP A C 1
ATOM 747 O O . ASP A 1 98 ? -10.887 6.594 5.779 1.00 98.38 98 ASP A O 1
ATOM 751 N N . GLN A 1 99 ? -9.426 6.046 7.393 1.00 98.81 99 GLN A N 1
ATOM 752 C CA . GLN A 1 99 ? -8.531 5.302 6.511 1.00 98.81 99 GLN A CA 1
ATOM 753 C C . GLN A 1 99 ? -9.213 4.075 5.894 1.00 98.81 99 GLN A C 1
ATOM 755 O O . GLN A 1 99 ? -9.078 3.849 4.691 1.00 98.81 99 GLN A O 1
ATOM 760 N N . LEU A 1 100 ? -9.937 3.277 6.679 1.00 98.75 100 LEU A N 1
ATOM 761 C CA . LEU A 1 100 ? -10.630 2.090 6.172 1.00 98.75 100 LEU A CA 1
ATOM 762 C C . LEU A 1 100 ? -11.774 2.458 5.222 1.00 98.75 100 LEU A C 1
ATOM 764 O O . LEU A 1 100 ? -11.925 1.839 4.171 1.00 98.75 100 LEU A O 1
ATOM 768 N N . ARG A 1 101 ? -12.536 3.511 5.537 1.00 98.69 101 ARG A N 1
ATOM 769 C CA . ARG A 1 101 ? -13.568 4.048 4.634 1.00 98.69 101 ARG A CA 1
ATOM 770 C C . ARG A 1 101 ? -12.975 4.514 3.309 1.00 98.69 101 ARG A C 1
ATOM 772 O O . ARG A 1 101 ? -13.585 4.321 2.263 1.00 98.69 101 ARG A O 1
ATOM 779 N N . GLU A 1 102 ? -11.789 5.115 3.336 1.00 98.62 102 GLU A N 1
ATOM 780 C CA . GLU A 1 102 ? -11.082 5.510 2.119 1.00 98.62 102 GLU A CA 1
ATOM 781 C C . GLU A 1 102 ? -10.706 4.294 1.254 1.00 98.62 102 GLU A C 1
ATOM 783 O O . GLU A 1 102 ? -10.838 4.370 0.035 1.00 98.62 102 GLU 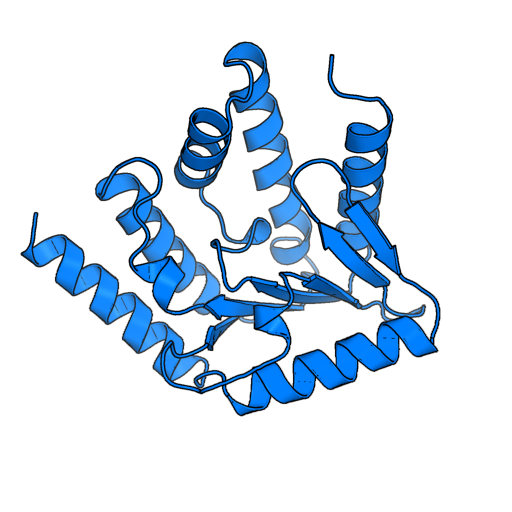A O 1
ATOM 788 N N . LEU A 1 103 ? -10.318 3.156 1.851 1.00 98.75 103 LEU A N 1
ATOM 789 C CA . LEU A 1 103 ? -10.071 1.921 1.089 1.00 98.75 103 LEU A CA 1
ATOM 790 C C . LEU A 1 103 ? -11.313 1.475 0.321 1.00 98.75 103 LEU A C 1
ATOM 792 O O . LEU A 1 103 ? -11.196 1.135 -0.851 1.00 98.75 103 LEU A O 1
ATOM 796 N N . LEU A 1 104 ? -12.491 1.515 0.952 1.00 98.69 104 LEU A N 1
ATOM 797 C CA . LEU A 1 104 ? -13.744 1.143 0.290 1.00 98.69 104 LEU A CA 1
ATOM 798 C C . LEU A 1 104 ? -14.050 2.053 -0.907 1.00 98.69 104 LEU A C 1
ATOM 800 O O . LEU A 1 104 ? -14.388 1.558 -1.975 1.00 98.69 104 LEU A O 1
ATOM 804 N N . LYS A 1 105 ? -13.829 3.368 -0.779 1.00 98.38 105 LYS A N 1
ATOM 805 C CA . LYS A 1 105 ? -13.997 4.298 -1.911 1.00 98.38 105 LYS A CA 1
ATOM 806 C C . LYS A 1 105 ? -13.052 3.993 -3.072 1.00 98.38 105 LYS A C 1
ATOM 808 O O . LYS A 1 105 ? -13.425 4.191 -4.223 1.00 98.38 105 LYS A O 1
ATOM 813 N N . TYR A 1 106 ? -11.818 3.577 -2.782 1.00 98.31 106 TYR A N 1
ATOM 814 C CA . TYR A 1 106 ? -10.878 3.172 -3.826 1.00 98.31 106 TYR A CA 1
ATOM 815 C C . TYR A 1 106 ? -11.260 1.825 -4.435 1.00 98.31 106 TYR A C 1
ATOM 817 O O . TYR A 1 106 ? -11.141 1.682 -5.642 1.00 98.31 106 TYR A O 1
ATOM 825 N N . ALA A 1 107 ? -11.766 0.874 -3.648 1.00 98.00 107 ALA A N 1
ATOM 826 C CA . ALA A 1 107 ? -12.244 -0.409 -4.162 1.00 98.00 107 ALA A CA 1
ATOM 827 C C . ALA A 1 107 ? -13.416 -0.265 -5.156 1.00 98.00 107 ALA A C 1
ATOM 829 O O . ALA A 1 107 ? -13.581 -1.121 -6.019 1.00 98.00 107 ALA A O 1
ATOM 830 N N . ASP A 1 108 ? -14.185 0.828 -5.081 1.00 97.56 108 ASP A N 1
ATOM 831 C CA . ASP A 1 108 ? -15.239 1.154 -6.053 1.00 97.56 108 ASP A CA 1
ATOM 832 C C . ASP A 1 108 ? -14.698 1.701 -7.395 1.00 97.56 108 ASP A C 1
ATOM 834 O O . ASP A 1 108 ? -15.457 1.878 -8.354 1.00 97.56 108 ASP A O 1
ATOM 838 N N . GLN A 1 109 ? -13.398 2.006 -7.500 1.00 97.69 109 GLN A N 1
ATOM 839 C CA . GLN A 1 109 ? -12.796 2.526 -8.729 1.00 97.69 109 GLN A CA 1
ATOM 840 C C . GLN A 1 109 ? -12.416 1.399 -9.690 1.00 97.69 109 GLN A C 1
ATOM 842 O O . GLN A 1 109 ? -11.754 0.435 -9.324 1.00 97.69 109 GLN A O 1
ATOM 847 N N . ALA A 1 110 ? -12.740 1.569 -10.975 1.00 97.31 110 ALA A N 1
ATOM 848 C CA . ALA A 1 110 ? -12.516 0.542 -11.996 1.00 97.31 110 ALA A CA 1
ATOM 849 C C . ALA A 1 110 ? -11.036 0.166 -12.222 1.00 97.31 110 ALA A C 1
ATOM 851 O O . ALA A 1 110 ? -10.763 -0.888 -12.789 1.00 97.31 110 ALA A O 1
ATOM 852 N N . ASN A 1 111 ? -10.092 1.026 -11.829 1.00 98.25 111 ASN A N 1
ATOM 853 C CA . ASN A 1 111 ? -8.653 0.799 -11.973 1.00 98.25 111 ASN A CA 1
ATOM 854 C C . ASN A 1 111 ? -7.962 0.358 -10.673 1.00 98.25 111 ASN A C 1
ATOM 856 O O . ASN A 1 111 ? -6.733 0.298 -10.651 1.00 98.25 111 ASN A O 1
ATOM 860 N N . VAL A 1 112 ? -8.708 0.094 -9.595 1.00 98.69 112 VAL A N 1
ATOM 861 C CA . VAL A 1 112 ? -8.140 -0.291 -8.299 1.00 98.69 112 VAL A CA 1
ATOM 862 C C . VAL A 1 112 ? -8.754 -1.600 -7.817 1.00 98.69 112 VAL A C 1
ATOM 864 O O . VAL A 1 112 ? -9.957 -1.723 -7.635 1.00 98.69 112 VAL A O 1
ATOM 867 N N . GLU A 1 113 ? -7.897 -2.577 -7.548 1.00 98.75 113 GLU A N 1
ATOM 868 C CA . GLU A 1 113 ? -8.258 -3.842 -6.921 1.00 98.75 113 GLU A CA 1
ATOM 869 C C . GLU A 1 113 ? -7.610 -3.917 -5.535 1.00 98.75 113 GLU A C 1
ATOM 871 O O . GLU A 1 113 ? -6.394 -3.763 -5.400 1.00 98.75 113 GLU A O 1
ATOM 876 N N . ILE A 1 114 ? -8.404 -4.172 -4.494 1.00 98.88 114 ILE A N 1
ATOM 877 C CA . ILE A 1 114 ? -7.907 -4.381 -3.129 1.00 98.88 114 ILE A CA 1
ATOM 878 C C . ILE A 1 114 ? -8.194 -5.820 -2.724 1.00 98.88 114 ILE A C 1
ATOM 880 O O . ILE A 1 114 ? -9.333 -6.276 -2.789 1.00 98.88 114 ILE A O 1
ATOM 884 N N . ARG A 1 115 ? -7.157 -6.525 -2.273 1.00 98.88 115 ARG A N 1
ATOM 885 C CA . ARG A 1 115 ? -7.252 -7.881 -1.741 1.00 98.88 115 ARG A CA 1
ATOM 886 C C . ARG A 1 115 ? -6.631 -7.959 -0.358 1.00 98.88 115 ARG A C 1
ATOM 888 O O . ARG A 1 115 ? -5.518 -7.483 -0.141 1.00 98.88 115 ARG A O 1
ATOM 895 N N . VAL A 1 116 ? -7.326 -8.587 0.579 1.00 98.88 116 VAL A N 1
ATOM 896 C CA . VAL A 1 116 ? -6.808 -8.839 1.924 1.00 98.88 116 VAL A CA 1
ATOM 897 C C . VAL A 1 116 ? -6.113 -10.197 1.962 1.00 98.88 116 VAL A C 1
ATOM 899 O O . VAL A 1 116 ? -6.645 -11.189 1.473 1.00 98.88 116 VAL A O 1
ATOM 902 N N . ILE A 1 117 ? -4.922 -10.250 2.553 1.00 98.62 117 ILE A N 1
ATOM 903 C CA . ILE A 1 117 ? -4.200 -11.484 2.864 1.00 98.62 117 ILE A CA 1
ATOM 904 C C . ILE A 1 117 ? -4.641 -11.939 4.264 1.00 98.62 117 ILE A C 1
ATOM 906 O O . ILE A 1 117 ? -4.323 -11.246 5.240 1.00 98.62 117 ILE A O 1
ATOM 910 N N . PRO A 1 118 ? -5.352 -13.075 4.398 1.00 97.75 118 PRO A N 1
ATOM 911 C CA . PRO A 1 118 ? -5.847 -13.545 5.688 1.00 97.75 118 PRO A CA 1
ATOM 912 C C . PRO A 1 118 ? -4.720 -13.853 6.675 1.00 97.75 118 PRO A C 1
ATOM 914 O O . PRO A 1 118 ? -3.714 -14.466 6.316 1.00 97.75 118 PRO A O 1
ATOM 917 N N . ALA A 1 119 ? -4.918 -13.555 7.957 1.00 94.62 119 ALA A N 1
ATOM 918 C CA . ALA A 1 119 ? -3.928 -13.813 9.007 1.00 94.62 119 ALA A CA 1
ATOM 919 C C . ALA A 1 119 ? -3.643 -15.314 9.221 1.00 94.62 119 ALA A C 1
ATOM 921 O O . ALA A 1 119 ? -2.602 -15.692 9.758 1.00 94.62 119 ALA A O 1
ATOM 922 N N . ARG A 1 120 ? -4.575 -16.188 8.818 1.00 94.25 120 ARG A N 1
ATOM 923 C CA . ARG A 1 120 ? -4.502 -17.649 8.993 1.00 94.25 120 ARG A CA 1
ATOM 924 C C . ARG A 1 120 ? -4.260 -18.408 7.683 1.00 94.25 120 ARG A C 1
ATOM 926 O O . ARG A 1 120 ? -4.637 -19.572 7.589 1.00 94.25 120 ARG A O 1
ATOM 933 N N . CYS A 1 121 ? -3.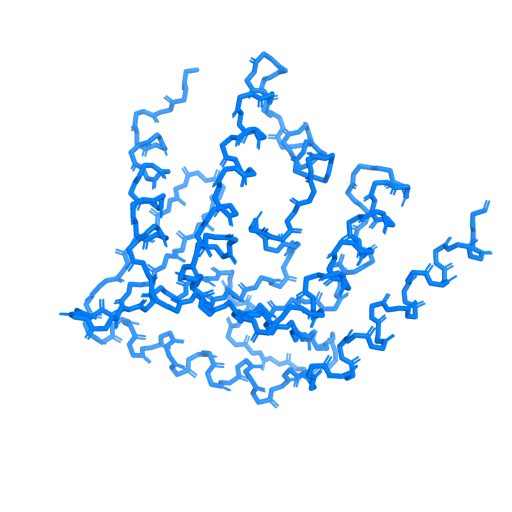633 -17.779 6.687 1.00 95.38 121 CYS A N 1
ATOM 934 C CA . CYS A 1 121 ? -3.317 -18.428 5.407 1.00 95.38 121 CYS A CA 1
ATOM 935 C C . CYS A 1 121 ? -2.008 -19.244 5.401 1.00 95.38 121 CYS A C 1
ATOM 937 O O . CYS A 1 121 ? -1.712 -19.927 4.424 1.00 95.38 121 CYS A O 1
ATOM 939 N N . GLY A 1 122 ? -1.239 -19.223 6.494 1.00 95.56 122 GLY A N 1
ATOM 940 C CA . GLY A 1 122 ? 0.069 -19.875 6.565 1.00 95.56 122 GLY A CA 1
ATOM 941 C C . GLY A 1 122 ? 1.188 -18.976 6.041 1.00 95.56 122 GLY A C 1
ATOM 942 O O . GLY A 1 122 ? 1.117 -17.755 6.159 1.00 95.56 122 GLY A O 1
ATOM 943 N N . TRP A 1 123 ? 2.258 -19.580 5.523 1.00 96.38 123 TRP A N 1
ATOM 944 C CA . TRP A 1 123 ? 3.396 -18.829 4.993 1.00 96.38 123 TRP A CA 1
ATOM 945 C C . TRP A 1 123 ? 3.140 -18.368 3.554 1.00 96.38 123 TRP A C 1
ATOM 947 O O . TRP A 1 123 ? 2.681 -19.151 2.725 1.00 96.38 123 TRP A O 1
ATOM 957 N N . HIS A 1 124 ? 3.506 -17.123 3.251 1.00 96.50 124 HIS A N 1
ATOM 958 C CA . HIS A 1 124 ? 3.558 -16.573 1.899 1.00 96.50 124 HIS A CA 1
ATOM 95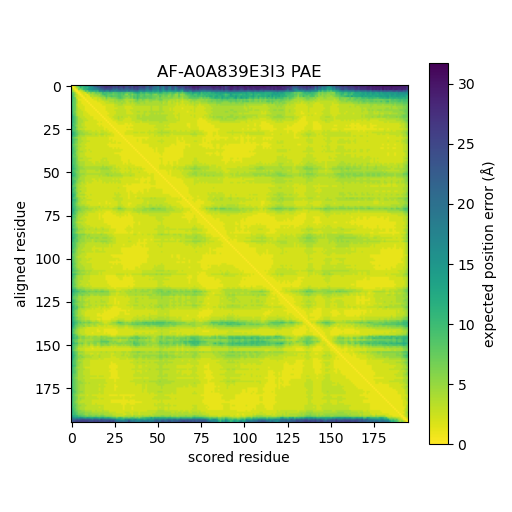9 C C . HIS A 1 124 ? 4.749 -15.600 1.776 1.00 96.50 124 HIS A C 1
ATOM 961 O O . HIS A 1 124 ? 5.188 -15.053 2.791 1.00 96.50 124 HIS A O 1
ATOM 967 N N . PRO A 1 125 ? 5.250 -15.318 0.558 1.00 96.44 125 PRO A N 1
ATOM 968 C CA . PRO A 1 125 ? 6.440 -14.480 0.362 1.00 96.44 125 PRO A CA 1
ATOM 969 C C . PRO A 1 125 ? 6.337 -13.051 0.911 1.00 96.44 125 PRO A C 1
ATOM 971 O O . PRO A 1 125 ? 7.332 -12.480 1.331 1.00 96.44 125 PRO A O 1
ATOM 974 N N . GLY A 1 126 ? 5.132 -12.479 0.990 1.00 95.00 126 GLY A N 1
ATOM 975 C CA . GLY A 1 126 ? 4.929 -11.168 1.625 1.00 95.00 126 GLY A CA 1
ATOM 976 C C . GLY A 1 126 ? 5.389 -11.107 3.094 1.00 95.00 126 GLY A C 1
ATOM 977 O O . GLY A 1 126 ? 5.706 -10.030 3.587 1.00 95.00 126 GLY A O 1
ATOM 978 N N . LEU A 1 127 ? 5.495 -12.240 3.797 1.00 95.50 127 LEU A N 1
ATOM 979 C CA . LEU A 1 127 ? 6.058 -12.281 5.155 1.00 95.50 127 LEU A CA 1
ATOM 980 C C . LEU A 1 127 ? 7.566 -11.983 5.201 1.00 95.50 127 LEU A C 1
ATOM 982 O O . LEU A 1 127 ? 8.087 -11.686 6.273 1.00 95.50 127 LEU A O 1
ATOM 986 N N . GLU A 1 128 ? 8.266 -12.055 4.068 1.00 94.88 128 GLU A N 1
ATOM 987 C CA . GLU A 1 128 ? 9.684 -11.689 3.957 1.00 94.88 128 GLU A CA 1
ATOM 988 C C . GLU A 1 128 ? 9.882 -10.167 3.876 1.00 94.88 128 GLU A C 1
ATOM 990 O O . GLU A 1 128 ? 10.959 -9.661 4.192 1.00 94.88 128 GLU A O 1
ATOM 995 N N . GLY A 1 129 ? 8.833 -9.424 3.514 1.00 94.06 129 GLY A N 1
ATOM 996 C CA . GLY A 1 129 ? 8.828 -7.968 3.472 1.00 94.06 129 GLY A CA 1
ATOM 997 C C . GLY A 1 129 ? 7.834 -7.407 2.451 1.00 94.06 129 GLY A C 1
ATOM 998 O O . GLY A 1 129 ? 7.380 -8.128 1.559 1.00 94.06 129 GLY A O 1
ATOM 999 N N . PRO A 1 130 ? 7.478 -6.115 2.571 1.00 96.31 130 PRO A N 1
ATOM 1000 C CA . PRO A 1 130 ? 6.678 -5.441 1.562 1.00 96.31 130 PRO A CA 1
ATOM 1001 C C . PRO A 1 130 ? 7.478 -5.222 0.274 1.00 96.31 130 PRO A C 1
ATOM 1003 O O . PRO A 1 130 ? 8.688 -4.989 0.314 1.00 96.31 130 PRO A O 1
ATOM 1006 N N . PHE A 1 131 ? 6.785 -5.233 -0.860 1.00 97.81 131 PHE A N 1
ATOM 1007 C CA . PHE A 1 131 ? 7.366 -4.887 -2.154 1.00 97.81 131 PHE A CA 1
ATOM 1008 C C . PHE A 1 131 ? 6.317 -4.287 -3.088 1.00 97.81 131 PHE A C 1
ATOM 1010 O O . PHE A 1 131 ? 5.133 -4.627 -3.008 1.00 97.81 131 PHE A O 1
ATOM 1017 N N . ASP A 1 132 ? 6.775 -3.439 -4.004 1.00 97.81 132 ASP A N 1
ATOM 1018 C CA . ASP A 1 132 ? 5.977 -2.923 -5.110 1.00 97.81 132 ASP A CA 1
ATOM 1019 C C . ASP A 1 132 ? 6.532 -3.463 -6.437 1.00 97.81 132 ASP A C 1
ATOM 1021 O O . ASP A 1 132 ? 7.735 -3.409 -6.676 1.00 97.81 132 ASP A O 1
ATOM 1025 N N . LEU A 1 133 ? 5.666 -3.969 -7.313 1.00 98.12 133 LEU A N 1
ATOM 1026 C CA . LEU A 1 133 ? 5.989 -4.329 -8.694 1.00 98.12 133 LEU A CA 1
ATOM 1027 C C . LEU A 1 133 ? 5.363 -3.281 -9.621 1.00 98.12 133 LEU A C 1
ATOM 1029 O O . LEU A 1 133 ? 4.139 -3.166 -9.726 1.00 98.12 133 LEU A O 1
ATOM 1033 N N . VAL A 1 134 ? 6.217 -2.514 -10.289 1.00 98.19 134 VAL A N 1
ATOM 1034 C CA . VAL A 1 134 ? 5.852 -1.407 -11.173 1.00 98.19 134 VAL A CA 1
ATOM 1035 C C . VAL A 1 134 ? 6.020 -1.858 -12.619 1.00 98.19 134 VAL A C 1
ATOM 1037 O O . VAL A 1 134 ? 7.132 -2.128 -13.067 1.00 98.19 134 VAL A O 1
ATOM 1040 N N . GLY A 1 135 ? 4.908 -1.969 -13.340 1.00 97.06 135 GLY A N 1
ATOM 1041 C CA . GLY A 1 135 ? 4.854 -2.449 -14.716 1.00 97.06 135 GLY A CA 1
ATOM 1042 C C . GLY A 1 135 ? 4.656 -1.327 -15.732 1.00 97.06 135 GLY A C 1
ATOM 1043 O O . GLY A 1 135 ? 3.937 -0.353 -15.487 1.00 97.06 135 GLY A O 1
ATOM 1044 N N . PHE A 1 136 ? 5.255 -1.521 -16.903 1.00 96.31 136 PHE A N 1
ATOM 1045 C CA . PHE A 1 136 ? 5.199 -0.614 -18.048 1.00 96.31 136 PHE A CA 1
ATOM 1046 C C . PHE A 1 136 ? 4.762 -1.379 -19.300 1.00 96.31 136 PHE A C 1
ATOM 1048 O O . PHE A 1 136 ? 4.811 -2.611 -19.333 1.00 96.31 136 PHE A O 1
ATOM 1055 N N . ASP A 1 137 ? 4.342 -0.659 -20.336 1.00 93.25 137 ASP A N 1
ATOM 1056 C CA . ASP A 1 137 ? 3.977 -1.272 -21.621 1.00 93.25 137 ASP A CA 1
ATOM 1057 C C . ASP A 1 137 ? 5.157 -1.328 -22.605 1.00 93.25 137 ASP A C 1
ATOM 1059 O O . ASP A 1 137 ? 5.145 -2.129 -23.537 1.00 93.25 137 ASP A O 1
ATOM 1063 N N . ASP A 1 138 ? 6.189 -0.509 -22.392 1.00 92.06 138 ASP A N 1
ATOM 1064 C CA . ASP A 1 138 ? 7.315 -0.305 -23.309 1.00 92.06 138 ASP A CA 1
ATOM 1065 C C . ASP A 1 138 ? 8.670 -0.801 -22.771 1.00 92.06 138 ASP A C 1
ATOM 1067 O O . ASP A 1 138 ? 9.666 -0.777 -23.498 1.00 92.06 138 ASP A O 1
ATOM 1071 N N . ARG A 1 139 ? 8.731 -1.267 -21.515 1.00 92.31 139 ARG A N 1
ATOM 1072 C CA . ARG A 1 139 ? 9.970 -1.710 -20.853 1.00 92.31 139 ARG A CA 1
ATOM 1073 C C . ARG A 1 139 ? 9.728 -2.738 -19.745 1.00 92.31 139 ARG A C 1
ATOM 1075 O O . ARG A 1 139 ? 8.595 -2.975 -19.332 1.00 92.31 139 ARG A O 1
ATOM 1082 N N . THR A 1 140 ? 10.816 -3.333 -19.257 1.00 91.44 140 THR A N 1
ATOM 1083 C CA . THR A 1 140 ? 10.804 -4.297 -18.146 1.00 91.44 140 THR A CA 1
ATOM 1084 C C . THR A 1 140 ? 10.237 -3.672 -16.871 1.00 91.44 140 THR A C 1
ATOM 1086 O O . THR A 1 140 ? 10.516 -2.511 -16.564 1.00 91.44 140 THR A O 1
ATOM 1089 N N . SER A 1 141 ? 9.463 -4.458 -16.120 1.00 96.75 141 SER A N 1
ATOM 1090 C CA . SER A 1 141 ? 8.974 -4.077 -14.795 1.00 96.75 141 SER A CA 1
ATOM 1091 C C . SER A 1 141 ? 10.124 -3.795 -13.825 1.00 96.75 141 SER A C 1
ATOM 1093 O O . SER A 1 141 ? 11.217 -4.344 -13.953 1.00 96.75 141 SER A O 1
ATOM 1095 N N . VAL A 1 142 ? 9.854 -2.966 -12.823 1.00 97.81 142 VAL A N 1
ATOM 1096 C CA . VAL A 1 142 ? 10.780 -2.651 -11.732 1.00 97.81 142 VAL A CA 1
ATOM 1097 C C . VAL A 1 142 ? 10.169 -3.122 -10.422 1.00 97.81 142 VAL A C 1
ATOM 1099 O O . VAL A 1 142 ? 8.993 -2.869 -10.163 1.00 97.81 142 VAL A O 1
ATOM 1102 N N . VAL A 1 143 ? 10.963 -3.776 -9.579 1.00 98.06 143 VAL A N 1
ATOM 1103 C CA . VAL A 1 143 ? 10.583 -4.055 -8.191 1.00 98.06 143 VAL A CA 1
ATOM 1104 C C . VAL A 1 143 ? 11.163 -2.965 -7.306 1.00 98.06 143 VAL A C 1
ATOM 1106 O O . VAL A 1 143 ? 12.361 -2.695 -7.359 1.00 98.06 143 VAL A O 1
ATOM 1109 N N . HIS A 1 144 ? 10.332 -2.360 -6.470 1.00 96.88 144 HIS A N 1
ATOM 1110 C CA . HIS A 1 144 ? 10.762 -1.430 -5.441 1.00 96.88 144 HIS A CA 1
ATOM 1111 C C . HIS A 1 144 ? 10.597 -2.065 -4.059 1.00 96.88 144 HIS A C 1
ATOM 1113 O O . HIS A 1 144 ? 9.520 -2.535 -3.692 1.00 96.88 144 HIS A O 1
ATOM 1119 N N . LEU A 1 145 ? 11.687 -2.076 -3.295 1.00 95.19 145 LEU A N 1
ATOM 1120 C CA . LEU A 1 145 ? 11.732 -2.553 -1.917 1.00 95.19 145 LEU A CA 1
ATOM 1121 C C . LEU A 1 145 ? 12.065 -1.368 -1.027 1.00 95.19 145 LEU A C 1
ATOM 1123 O O . LEU A 1 145 ? 13.129 -0.779 -1.191 1.00 95.19 145 LEU A O 1
ATOM 1127 N N . GLU A 1 146 ? 11.206 -1.033 -0.070 1.00 88.62 146 GLU A N 1
ATOM 1128 C CA . GLU A 1 146 ? 11.451 0.060 0.873 1.00 88.62 146 GLU A CA 1
ATOM 1129 C C . GLU A 1 146 ? 11.619 -0.492 2.289 1.00 88.62 146 GLU A C 1
ATOM 1131 O O . GLU A 1 146 ? 10.816 -1.290 2.772 1.00 88.62 146 GLU A O 1
ATOM 1136 N N . ASN A 1 147 ? 12.660 -0.040 2.985 1.00 85.81 147 ASN A N 1
ATOM 1137 C CA . ASN A 1 147 ? 12.838 -0.276 4.410 1.00 85.81 147 ASN A CA 1
ATOM 1138 C C . ASN A 1 147 ? 12.990 1.057 5.164 1.00 85.81 147 ASN A C 1
ATOM 1140 O O . ASN A 1 147 ? 12.884 2.148 4.610 1.00 85.81 147 ASN A O 1
ATOM 1144 N N . ARG A 1 148 ? 13.245 0.978 6.474 1.00 83.12 148 ARG A N 1
ATOM 1145 C CA . ARG A 1 148 ? 13.311 2.140 7.373 1.00 83.12 148 ARG A CA 1
ATOM 1146 C C . ARG A 1 148 ? 14.288 3.242 6.935 1.00 83.12 148 ARG A C 1
ATOM 1148 O O . ARG A 1 148 ? 14.067 4.404 7.298 1.00 83.12 148 ARG A O 1
ATOM 1155 N N . VAL A 1 149 ? 15.389 2.876 6.278 1.00 78.56 149 VAL A N 1
ATOM 1156 C CA . VAL A 1 149 ? 16.527 3.765 5.990 1.00 78.56 149 VAL A CA 1
ATOM 1157 C C . VAL A 1 149 ? 16.787 3.893 4.491 1.00 78.56 149 VAL A C 1
ATOM 1159 O O . VAL A 1 149 ? 17.125 4.994 4.050 1.00 78.56 149 VAL A O 1
ATOM 1162 N N . SER A 1 150 ? 16.618 2.809 3.733 1.00 81.69 150 SER A N 1
ATOM 1163 C CA . SER A 1 150 ? 16.934 2.721 2.310 1.00 81.69 150 SER A CA 1
ATOM 1164 C C . SER A 1 150 ? 15.832 2.029 1.510 1.00 81.69 150 SER A C 1
ATOM 1166 O O . SER A 1 150 ? 15.062 1.229 2.040 1.00 81.69 150 SER A O 1
ATOM 1168 N N . GLY A 1 151 ? 15.803 2.314 0.211 1.00 87.50 151 GLY A N 1
ATOM 1169 C CA . GLY A 1 151 ? 15.105 1.511 -0.783 1.00 87.50 151 GLY A CA 1
ATOM 1170 C C . GLY A 1 151 ? 16.051 0.851 -1.789 1.00 87.50 151 GLY A C 1
ATOM 1171 O O . GLY A 1 151 ? 17.211 1.249 -1.926 1.00 87.50 151 GLY A O 1
ATOM 1172 N N . LEU A 1 152 ? 15.544 -0.153 -2.499 1.00 92.50 152 LEU A N 1
ATOM 1173 C CA . LEU A 1 152 ? 16.186 -0.800 -3.641 1.00 92.50 152 LEU A CA 1
ATOM 1174 C C . LEU A 1 152 ? 15.230 -0.785 -4.832 1.00 92.50 152 LEU A C 1
ATOM 1176 O O . LEU A 1 152 ? 14.028 -0.979 -4.664 1.00 92.50 152 LEU A O 1
ATOM 1180 N N . PHE A 1 153 ? 15.790 -0.592 -6.023 1.00 94.81 153 PHE A N 1
ATOM 1181 C CA . PHE A 1 153 ? 15.092 -0.763 -7.291 1.00 94.81 153 PHE A CA 1
ATOM 1182 C C . PHE A 1 153 ? 15.761 -1.915 -8.029 1.00 94.81 153 PHE A C 1
ATOM 1184 O O . PHE A 1 153 ? 16.936 -1.813 -8.377 1.00 94.81 153 PHE A O 1
ATOM 1191 N N . LEU A 1 154 ? 15.029 -3.006 -8.226 1.00 96.12 154 LEU A N 1
ATOM 1192 C CA . LEU A 1 154 ? 15.495 -4.182 -8.952 1.00 96.12 154 LEU A CA 1
ATOM 1193 C C . LEU A 1 154 ? 14.888 -4.158 -10.351 1.00 96.12 154 LEU A C 1
ATOM 1195 O O . LEU A 1 154 ? 13.678 -3.985 -10.507 1.00 96.12 154 LEU A O 1
ATOM 1199 N N . HIS A 1 155 ? 15.733 -4.314 -11.360 1.00 94.31 155 HIS A N 1
ATOM 1200 C CA . HIS A 1 155 ? 15.341 -4.271 -12.770 1.00 94.31 155 HIS A CA 1
ATOM 1201 C C . HIS A 1 155 ? 15.983 -5.395 -13.591 1.00 94.31 155 HIS A C 1
ATOM 1203 O O . HIS A 1 155 ? 15.734 -5.497 -14.793 1.00 94.31 155 HIS A O 1
ATOM 1209 N N . GLU A 1 156 ? 16.817 -6.237 -12.970 1.00 96.38 156 GLU A N 1
ATOM 1210 C CA . GLU A 1 156 ? 17.361 -7.417 -13.632 1.00 96.38 156 GLU A CA 1
ATOM 1211 C C . GLU A 1 156 ? 16.269 -8.477 -13.787 1.00 96.38 156 GLU A C 1
ATOM 1213 O O . GLU A 1 156 ? 15.473 -8.728 -12.880 1.00 96.38 156 GLU A O 1
ATOM 1218 N N . LEU A 1 157 ? 16.233 -9.120 -14.954 1.00 94.06 157 LEU A N 1
ATOM 1219 C CA . LEU A 1 157 ? 15.130 -9.999 -15.348 1.00 94.06 157 LEU A CA 1
ATOM 1220 C C . LEU A 1 157 ? 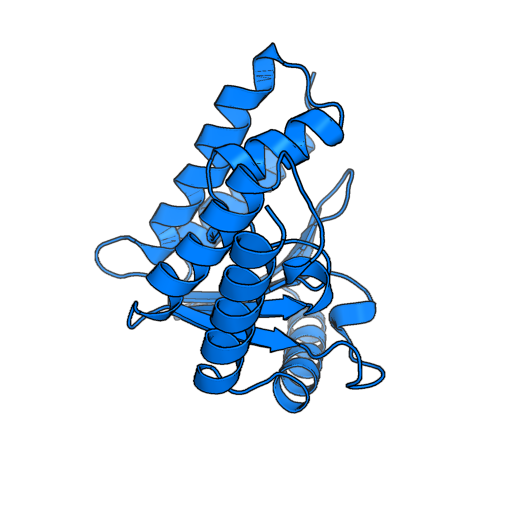14.876 -11.133 -14.340 1.00 94.06 157 LEU A C 1
ATOM 1222 O O . LEU A 1 157 ? 13.724 -11.462 -14.066 1.00 94.06 157 LEU A O 1
ATOM 1226 N N . ASP A 1 158 ? 15.935 -11.733 -13.798 1.00 97.06 158 ASP A N 1
ATOM 1227 C CA . ASP A 1 158 ? 15.815 -12.848 -12.854 1.00 97.06 158 ASP A CA 1
ATOM 1228 C C . ASP A 1 158 ? 15.335 -12.388 -11.469 1.00 97.06 158 ASP A C 1
ATOM 1230 O O . ASP A 1 158 ? 14.582 -13.107 -10.812 1.00 97.06 158 ASP A O 1
ATOM 1234 N N . GLU A 1 159 ? 15.698 -11.171 -11.053 1.00 96.75 159 GLU A N 1
ATOM 1235 C CA . GLU A 1 159 ? 15.200 -10.563 -9.815 1.00 96.75 159 GLU A CA 1
ATOM 1236 C C . GLU A 1 159 ? 13.704 -10.263 -9.936 1.00 96.75 159 GLU A C 1
ATOM 1238 O O . GLU A 1 159 ? 12.918 -10.660 -9.078 1.00 96.75 159 GLU A O 1
ATOM 1243 N N . VAL A 1 160 ? 13.288 -9.633 -11.038 1.00 97.50 160 VAL A N 1
ATOM 1244 C CA . VAL A 1 160 ? 11.878 -9.314 -11.306 1.00 97.50 160 VAL A CA 1
ATOM 1245 C C . VAL A 1 160 ? 11.029 -10.587 -11.344 1.00 97.50 160 VAL A C 1
ATOM 1247 O O . VAL A 1 160 ? 10.012 -10.661 -10.657 1.00 97.50 160 VAL A O 1
ATOM 1250 N N . LYS A 1 161 ? 11.481 -11.631 -12.051 1.00 97.25 161 LYS A N 1
ATOM 1251 C CA . LYS A 1 161 ? 10.785 -12.929 -12.111 1.00 97.25 161 LYS A CA 1
ATOM 1252 C C . LYS A 1 161 ? 10.618 -13.591 -10.746 1.00 97.25 161 LYS A C 1
ATOM 1254 O O . LYS A 1 161 ? 9.611 -14.265 -10.508 1.00 97.25 161 LYS A O 1
ATOM 1259 N N . ALA A 1 162 ? 11.594 -13.432 -9.850 1.00 98.00 162 ALA A N 1
ATOM 1260 C CA . ALA A 1 162 ? 11.488 -13.955 -8.494 1.00 98.00 162 ALA A CA 1
ATOM 1261 C C . ALA A 1 162 ? 10.328 -13.287 -7.735 1.00 98.00 162 ALA A C 1
ATOM 1263 O O . ALA A 1 162 ? 9.551 -13.980 -7.077 1.00 98.00 162 ALA A O 1
ATOM 1264 N N . TYR A 1 163 ? 10.155 -11.970 -7.889 1.00 98.25 163 TYR A N 1
ATOM 1265 C CA . TYR A 1 163 ? 9.046 -11.229 -7.282 1.00 98.25 163 TYR A CA 1
ATOM 1266 C C . TYR A 1 163 ? 7.700 -11.453 -7.980 1.00 98.25 163 TYR A C 1
ATOM 1268 O O . TYR A 1 163 ? 6.675 -11.485 -7.305 1.00 98.25 163 TYR A O 1
ATOM 1276 N N . GLU A 1 164 ? 7.677 -11.679 -9.292 1.00 98.00 164 GLU A N 1
ATOM 1277 C CA . GLU A 1 164 ? 6.464 -12.120 -9.998 1.00 98.00 164 GLU A CA 1
ATOM 1278 C C . GLU A 1 164 ? 5.991 -13.484 -9.469 1.00 98.00 164 GLU A C 1
ATOM 1280 O O . GLU A 1 164 ? 4.833 -13.639 -9.090 1.00 98.00 164 GLU A O 1
ATOM 1285 N N . SER A 1 165 ? 6.912 -14.438 -9.300 1.00 98.12 165 SER A N 1
ATOM 1286 C CA . SER A 1 165 ? 6.603 -15.744 -8.693 1.00 98.12 165 SER A CA 1
ATOM 1287 C C . SER A 1 165 ? 6.161 -15.616 -7.229 1.00 98.12 165 SER A C 1
ATOM 1289 O O . SER A 1 165 ? 5.331 -16.386 -6.739 1.00 98.12 165 SER A O 1
ATOM 1291 N N . ALA A 1 166 ? 6.733 -14.655 -6.497 1.00 98.31 166 ALA A N 1
ATOM 1292 C CA . ALA A 1 166 ? 6.340 -14.362 -5.126 1.00 98.31 166 ALA A CA 1
ATOM 1293 C C . ALA A 1 166 ? 4.910 -13.806 -5.057 1.00 98.31 166 ALA A C 1
ATOM 1295 O O . ALA A 1 166 ? 4.120 -14.216 -4.204 1.00 98.31 166 ALA A O 1
ATOM 1296 N N . LEU A 1 167 ? 4.579 -12.902 -5.977 1.00 98.50 167 LEU A N 1
ATOM 1297 C CA . LEU A 1 167 ? 3.259 -12.313 -6.128 1.00 98.50 167 LEU A CA 1
ATOM 1298 C C . LEU A 1 167 ? 2.197 -13.362 -6.469 1.00 98.50 167 LEU A C 1
ATOM 1300 O O . LEU A 1 167 ? 1.124 -13.319 -5.870 1.00 98.50 167 LEU A O 1
ATOM 1304 N N . ASP A 1 168 ? 2.490 -14.318 -7.352 1.00 98.19 168 ASP A N 1
ATOM 1305 C CA . ASP A 1 168 ? 1.556 -15.404 -7.681 1.00 98.19 168 ASP A CA 1
ATOM 1306 C C . ASP A 1 168 ? 1.128 -16.167 -6.418 1.00 98.19 168 ASP A C 1
ATOM 1308 O O . ASP A 1 168 ? -0.064 -16.340 -6.164 1.00 98.19 168 ASP A O 1
ATOM 1312 N N . ARG A 1 169 ? 2.084 -16.504 -5.542 1.00 97.94 169 ARG A N 1
ATOM 1313 C CA . ARG A 1 169 ? 1.791 -17.158 -4.253 1.00 97.94 169 ARG A CA 1
ATOM 1314 C C . ARG A 1 169 ? 0.999 -16.280 -3.292 1.00 97.94 169 ARG A C 1
ATOM 1316 O O . ARG A 1 169 ? 0.163 -16.786 -2.550 1.00 97.94 169 ARG A O 1
ATOM 1323 N N . VAL A 1 170 ? 1.268 -14.974 -3.262 1.00 98.56 170 VAL A N 1
ATOM 1324 C CA . VAL A 1 170 ? 0.472 -14.029 -2.460 1.00 98.56 170 VAL A CA 1
ATOM 1325 C C . VAL A 1 170 ? -0.966 -13.981 -2.977 1.00 98.56 170 VAL A C 1
ATOM 1327 O O . VAL A 1 170 ? -1.904 -13.977 -2.183 1.00 98.56 170 VAL A O 1
ATOM 1330 N N . GLN A 1 171 ? -1.150 -13.989 -4.295 1.00 98.06 171 GLN A N 1
ATOM 1331 C CA . GLN A 1 171 ? -2.465 -13.953 -4.920 1.00 98.06 171 GLN A CA 1
ATOM 1332 C C . GLN A 1 171 ? -3.271 -15.232 -4.671 1.00 98.06 171 GLN A C 1
ATOM 1334 O O . GLN A 1 171 ? -4.482 -15.141 -4.492 1.00 98.06 171 GLN A O 1
ATOM 1339 N N . GLU A 1 172 ? -2.620 -16.397 -4.624 1.00 97.88 172 GLU A N 1
ATOM 1340 C CA . GLU A 1 172 ? -3.258 -17.685 -4.309 1.00 97.88 172 GLU A CA 1
ATOM 1341 C C . GLU A 1 172 ? -3.894 -17.718 -2.912 1.00 97.88 172 GLU A C 1
ATOM 1343 O O . GLU A 1 172 ? -4.916 -18.375 -2.719 1.00 97.88 172 GLU A O 1
ATOM 1348 N N . VAL A 1 173 ? -3.300 -17.019 -1.939 1.00 98.06 173 VAL A N 1
ATOM 1349 C CA . VAL A 1 173 ? -3.777 -17.012 -0.545 1.00 98.06 173 VAL A CA 1
ATOM 1350 C C . VAL A 1 173 ? -4.657 -15.813 -0.196 1.00 98.06 173 VAL A C 1
ATOM 1352 O O . VAL A 1 173 ? -5.338 -15.833 0.831 1.00 98.06 173 VAL A O 1
ATOM 1355 N N . ALA A 1 174 ? -4.625 -14.757 -1.008 1.00 98.50 174 ALA A N 1
ATOM 1356 C CA . ALA A 1 174 ? -5.413 -13.556 -0.783 1.00 98.50 174 ALA A CA 1
ATOM 1357 C C . ALA A 1 174 ? -6.907 -13.803 -1.042 1.00 98.50 174 ALA A C 1
ATOM 1359 O O . ALA A 1 174 ? -7.299 -14.602 -1.893 1.00 98.50 174 ALA A O 1
ATOM 1360 N N . MET A 1 175 ? -7.754 -13.078 -0.318 1.00 98.62 175 MET A N 1
ATOM 1361 C CA . MET A 1 175 ? -9.199 -13.083 -0.529 1.00 98.62 175 MET A CA 1
ATOM 1362 C C . MET A 1 175 ? -9.556 -12.532 -1.916 1.00 98.62 175 MET A C 1
ATOM 1364 O O . MET A 1 175 ? -8.772 -11.815 -2.547 1.00 98.62 175 MET A O 1
ATOM 1368 N N . SER A 1 176 ? -10.774 -12.829 -2.382 1.00 98.56 176 SER A N 1
ATOM 1369 C CA . SER A 1 176 ? -11.320 -12.134 -3.551 1.00 98.56 176 SER A CA 1
ATOM 1370 C C . SER A 1 176 ? -11.502 -10.637 -3.249 1.00 98.56 176 SER A C 1
ATOM 1372 O O . SER A 1 176 ? -11.570 -10.257 -2.070 1.00 98.56 176 SER A O 1
ATOM 1374 N N . PRO A 1 177 ? -11.592 -9.776 -4.276 1.00 98.56 177 PRO A N 1
ATOM 1375 C CA . PRO A 1 177 ? -11.890 -8.359 -4.078 1.00 98.56 177 PRO A CA 1
ATOM 1376 C C . PRO A 1 177 ? -13.168 -8.130 -3.258 1.00 98.56 177 PRO A C 1
ATOM 1378 O O . PRO A 1 177 ? -13.165 -7.347 -2.312 1.00 98.56 177 PRO A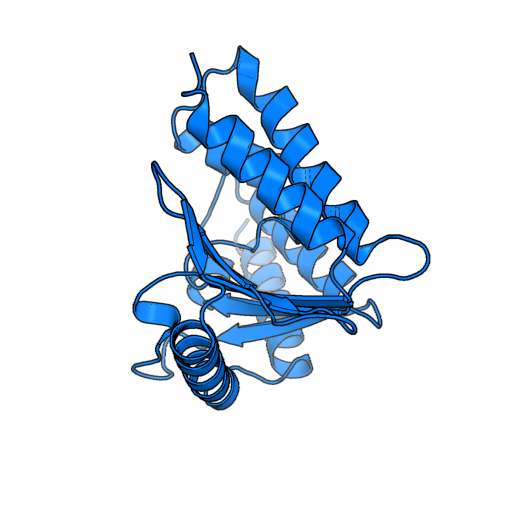 O 1
ATOM 1381 N N . GLU A 1 178 ? -14.230 -8.887 -3.539 1.00 98.56 178 GLU A N 1
ATOM 1382 C CA . GLU A 1 178 ? -15.521 -8.774 -2.851 1.00 98.56 178 GLU A CA 1
ATOM 1383 C C . GLU A 1 178 ? -15.401 -9.174 -1.379 1.00 98.56 178 GLU A C 1
ATOM 1385 O O . GLU A 1 178 ? -15.780 -8.405 -0.499 1.00 98.56 178 GLU A O 1
ATOM 1390 N N . GLY A 1 179 ? -14.785 -10.327 -1.089 1.00 98.69 179 GLY A N 1
ATOM 1391 C CA . GLY A 1 179 ? -14.575 -10.766 0.293 1.00 98.69 179 GLY A CA 1
ATOM 1392 C C . GLY A 1 179 ? -13.660 -9.821 1.081 1.00 98.69 179 GLY A C 1
ATOM 1393 O O . GLY A 1 179 ? -13.797 -9.677 2.294 1.00 98.69 179 GLY A O 1
ATOM 1394 N N . SER A 1 180 ? -12.738 -9.143 0.397 1.00 98.81 180 SER A N 1
ATOM 1395 C CA . SER A 1 180 ? -11.865 -8.132 1.002 1.00 98.81 180 SER A CA 1
ATOM 1396 C C . SER A 1 180 ? -12.641 -6.873 1.382 1.00 98.81 180 SER A C 1
ATOM 1398 O O . SER A 1 180 ? -12.460 -6.355 2.483 1.00 98.81 180 SER A O 1
ATOM 1400 N N . VAL A 1 181 ? -13.529 -6.406 0.501 1.00 98.69 181 VAL A N 1
ATOM 1401 C CA . VAL A 1 181 ? -14.450 -5.290 0.764 1.00 98.69 181 VAL A CA 1
ATOM 1402 C C . VAL A 1 181 ? -15.379 -5.613 1.933 1.00 98.69 181 VAL A C 1
ATOM 1404 O O . VAL A 1 181 ? -15.504 -4.798 2.848 1.0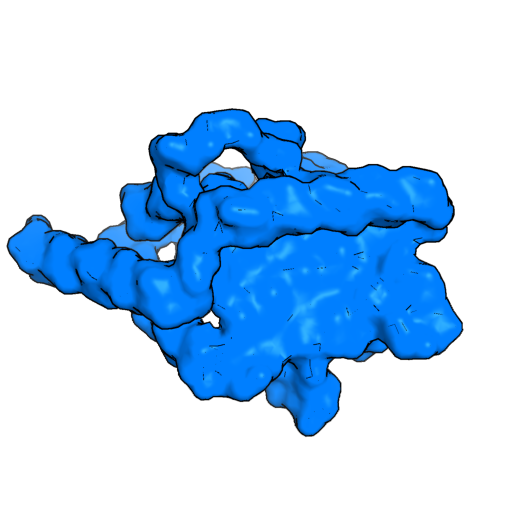0 98.69 181 VAL A O 1
ATOM 1407 N N . GLU A 1 182 ? -15.966 -6.812 1.951 1.00 98.69 182 GLU A N 1
ATOM 1408 C CA . GLU A 1 182 ? -16.816 -7.286 3.051 1.00 98.69 182 GLU A CA 1
ATOM 1409 C C . GLU A 1 182 ? -16.059 -7.283 4.385 1.00 98.69 182 GLU A C 1
ATOM 1411 O O . GLU A 1 182 ? -16.530 -6.709 5.366 1.00 98.69 182 GLU A O 1
ATOM 1416 N N . LEU A 1 183 ? -14.840 -7.831 4.415 1.00 98.69 183 LEU A N 1
ATOM 1417 C CA . LEU A 1 183 ? -14.024 -7.854 5.628 1.00 98.69 183 LEU A CA 1
ATOM 1418 C C . LEU A 1 183 ? -13.659 -6.444 6.121 1.00 98.69 183 LEU A C 1
ATOM 1420 O O . LEU A 1 183 ? -13.694 -6.190 7.326 1.00 98.69 183 LEU A O 1
ATOM 1424 N N . ILE A 1 184 ? -13.312 -5.521 5.219 1.00 98.75 184 ILE A N 1
ATOM 1425 C CA . ILE A 1 184 ? -13.018 -4.125 5.583 1.00 98.75 184 ILE A CA 1
ATOM 1426 C C . ILE A 1 184 ? -14.269 -3.451 6.167 1.00 98.75 184 ILE A C 1
ATOM 1428 O O . ILE A 1 184 ? -14.175 -2.790 7.204 1.00 98.75 184 ILE A O 1
ATOM 1432 N N . ALA A 1 185 ? -15.438 -3.646 5.550 1.00 98.62 185 ALA A N 1
ATOM 1433 C CA . ALA A 1 185 ? -16.707 -3.121 6.052 1.00 98.62 185 ALA A CA 1
ATOM 1434 C C . ALA A 1 185 ? -17.060 -3.692 7.438 1.00 98.62 185 ALA A C 1
ATOM 1436 O O . ALA A 1 185 ? -17.472 -2.954 8.333 1.00 98.62 185 ALA A O 1
ATOM 1437 N N . ASP A 1 186 ? -16.818 -4.982 7.662 1.00 98.38 186 ASP A N 1
ATOM 1438 C CA . ASP A 1 186 ? -17.016 -5.618 8.963 1.00 98.38 186 ASP A CA 1
ATOM 1439 C C . ASP A 1 186 ? -16.095 -5.046 10.047 1.00 98.38 186 ASP A C 1
ATOM 1441 O O . ASP A 1 186 ? -16.520 -4.861 11.190 1.00 98.38 186 ASP A O 1
ATOM 1445 N N . VAL A 1 187 ? -14.833 -4.752 9.716 1.00 98.19 187 VAL A N 1
ATOM 1446 C CA . VAL A 1 187 ? -13.905 -4.088 10.647 1.00 98.19 187 VAL A CA 1
ATOM 1447 C C . VAL A 1 187 ? -14.422 -2.696 11.015 1.00 98.19 187 VAL A C 1
ATOM 1449 O O . VAL A 1 187 ? -14.473 -2.376 12.203 1.00 98.19 187 VAL A O 1
ATOM 1452 N N . ILE A 1 188 ? -14.855 -1.905 10.027 1.00 98.38 188 ILE A N 1
ATOM 1453 C CA . ILE A 1 188 ? -15.457 -0.575 10.230 1.00 98.38 188 ILE A CA 1
ATOM 1454 C C . ILE A 1 188 ? -16.631 -0.665 11.214 1.00 98.38 188 ILE A C 1
ATOM 1456 O O . ILE A 1 188 ? -16.625 0.016 12.239 1.00 98.38 188 ILE A O 1
ATOM 1460 N N . ASN A 1 189 ? -17.580 -1.572 10.965 1.00 97.75 189 ASN A N 1
ATOM 1461 C CA . ASN A 1 189 ? -18.750 -1.765 11.823 1.00 97.75 189 ASN A CA 1
ATOM 1462 C C . ASN A 1 189 ? -18.351 -2.125 13.267 1.00 97.75 189 ASN A C 1
ATOM 1464 O O . ASN A 1 189 ? -18.892 -1.582 14.233 1.00 97.75 189 ASN A O 1
ATOM 1468 N N . ARG A 1 190 ? -17.366 -3.018 13.447 1.00 96.75 190 ARG A N 1
ATOM 1469 C CA . ARG A 1 190 ? -16.869 -3.384 14.786 1.00 96.75 190 ARG A CA 1
ATOM 1470 C C . ARG A 1 190 ? -16.253 -2.193 15.521 1.00 96.75 190 ARG A C 1
ATOM 1472 O O . ARG A 1 190 ? -16.509 -2.030 16.714 1.00 96.75 190 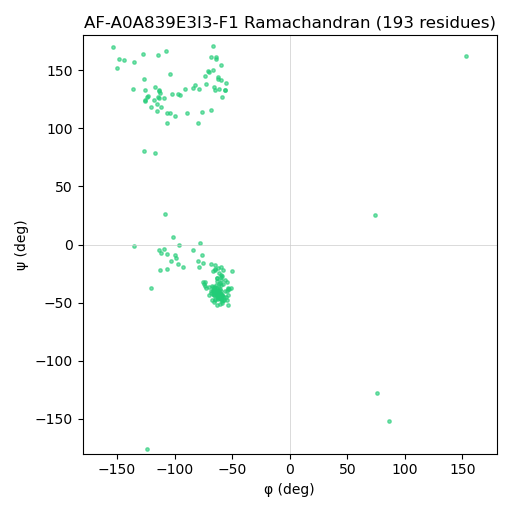ARG A O 1
ATOM 1479 N N . MET A 1 191 ? -15.476 -1.356 14.834 1.00 95.19 191 MET A N 1
ATOM 1480 C CA . MET A 1 191 ? -14.863 -0.165 15.436 1.00 95.19 191 MET A CA 1
ATOM 1481 C C . MET A 1 191 ? -15.911 0.859 15.885 1.00 95.19 191 MET A C 1
ATOM 1483 O O . MET A 1 191 ? -15.800 1.406 16.982 1.00 95.19 191 MET A O 1
ATOM 1487 N N . GLU A 1 192 ? -16.956 1.066 15.084 1.00 92.88 192 GLU A N 1
ATOM 1488 C CA . GLU A 1 192 ? -18.056 1.981 15.413 1.00 92.88 192 GLU A CA 1
ATOM 1489 C C . GLU A 1 192 ? -18.887 1.496 16.607 1.00 92.88 192 GLU A C 1
ATOM 1491 O O . GLU A 1 192 ? -19.293 2.299 17.435 1.00 92.88 192 GLU A O 1
ATOM 1496 N N . THR A 1 193 ? -19.104 0.184 16.740 1.00 88.81 193 THR A N 1
ATOM 1497 C CA . THR A 1 193 ? -19.854 -0.386 17.882 1.00 88.81 193 THR A CA 1
ATOM 1498 C C . THR A 1 193 ? -19.076 -0.433 19.201 1.00 88.81 193 THR A C 1
ATOM 1500 O O . THR A 1 193 ? -19.680 -0.641 20.252 1.00 88.81 193 THR A O 1
ATOM 1503 N N . THR A 1 194 ? -17.751 -0.277 19.156 1.00 75.62 194 THR A N 1
ATOM 1504 C CA . THR A 1 194 ? -16.870 -0.344 20.339 1.00 75.62 194 THR A CA 1
ATOM 1505 C C . THR A 1 194 ? -16.491 1.050 20.867 1.00 75.62 194 THR A C 1
ATOM 1507 O O . THR A 1 194 ? -15.903 1.147 21.945 1.00 75.62 194 THR A O 1
ATOM 1510 N N . SER A 1 195 ? -16.822 2.112 20.120 1.00 57.50 195 SER A N 1
ATOM 1511 C CA . SER A 1 195 ? -16.573 3.524 20.463 1.00 57.50 195 SER A CA 1
ATOM 1512 C C . SER A 1 195 ? -17.752 4.145 21.213 1.00 57.50 195 SER A C 1
ATOM 1514 O O . SER A 1 195 ? -17.495 4.969 22.119 1.00 57.50 195 SER A O 1
#

Mean predicted aligned error: 3.55 Å

Organism: NCBI:txid1000566

Foldseek 3Di:
DQDPQVVVLLVVVLVLLQQFQAKEKLAADEFDLLLADLVLQLLCCVVLPPPPVCSNVVSVSSPVSVCQQVPPNHHQYEYEYELVNLVDDRHDLVSSLVSLVSVLVQLPDPRYFYWYQYPPLPDALCVVDMWMWTHHPPAAIWIWGDDSRDIDIDRDPVVSVVVVVRVVRSVVRIDGSVVRSVSSVVSSVVSVVVD

Radius of gyration: 16.39 Å; Cα contacts (8 Å, |Δi|>4): 294; chains: 1; bounding box: 40×41×44 Å

Sequence (195 aa):
MGMPEQHRQLAALLEIERESTRLITVSPLLIPGLLQTAEYARGIMTAGGVPTSEIDTRVAVRLGRRDAINRKDPAQLRAFIGEAVLNQLIGSPEIMLDQLRELLKYADQANVEIRVIPARCGWHPGLEGPFDLVGFDDRTSVVHLENRVSGLFLHELDEVKAYESALDRVQEVAMSPEGSVELIADVINRMETTS

Solvent-accessible surface area (backbone atoms only — not comparable to full-atom values): 10581 Å² total; per-residue (Å²): 131,82,56,73,61,56,59,49,50,51,52,51,50,52,51,53,47,66,64,27,51,30,39,35,37,38,23,50,78,45,79,50,66,69,64,46,41,66,62,38,48,45,26,51,39,55,77,69,66,50,57,76,93,49,45,65,61,52,36,52,55,45,52,56,54,32,50,32,58,68,42,98,80,44,17,36,36,39,38,37,32,23,46,64,34,81,73,57,78,41,68,45,72,66,42,38,47,52,35,53,54,46,48,53,61,46,52,72,35,96,48,34,46,45,24,29,32,53,84,84,63,73,90,48,56,53,81,80,46,50,39,32,45,40,29,44,94,88,52,83,47,36,33,40,37,72,58,99,83,54,71,49,78,42,64,53,71,70,61,37,49,52,51,53,58,34,47,52,53,41,56,73,55,28,43,52,51,66,58,24,50,52,52,52,52,52,49,47,53,53,55,64,76,73,110

Secondary structure (DSSP, 8-state):
---HHHHHHHHHHHHHHHH-SEEEEEESSS--GGG--HHHHHHHHHHTT--HHHHHHHHHHHHHTTHHHHSSS--EEEEEEEGGGGG---S-HHHHHHHHHHHHHHHTSTTEEEEEE-TTS---GGGG--EEEEE-SSS--EEEEE-SS-EEEE-SHHHHHHHHHHHHHHHHHSPPHHHHHHHHHHHHHHHHHH-

Nearest PDB structures (foldseek):
  4xwo-assembly1_B  TM=3.748E-01  e=7.733E-01  Saccharomyces cerevisiae S288C
  7adr-assembly1_B  TM=2.493E-01  e=6.120E+00  Azotobacter vinelandii